Protein AF-Q1IHE1-F1 (afdb_monomer_lite)

Sequence (204 aa):
MNVLRILPLLLALPLAAQTQTVCGPDPSADKDPSLGDFARQHRAAASTKHATVTLNEEDLKPIGPFPDITLDEQANDISIAAAYRAYIEIHTRVEIDNAVHDWYDRQVAAYNARREEVARIQSAQQGSIPYYPQYYADDQYDPQKAREQNALAQAGMQADQRIIGRNQQEMSRITSALQRLRSTFDPKGGRYDWFNTSLYQQRY

pLDDT: mean 73.74, std 20.0, range [36.03, 96.62]

Foldseek 3Di:
DDDDDDDDDDDDDDDDDDDDDDDDDDDDPDPDDDPVVVVVVVVVVVVPDPPPPPCDVVVVPAPAQAHAQDLPDDGCLVVRLVSLVVDVVPDDPVVSLVRVVVRLVVLVVLLVVLVVLLVVLVVVVVVCPVCPPPPDDDDDDDVVVVVVVVVVVVVVVVVSVVSNVSSVVSNVSSLVSLVVCVCSSPVPPDPPPVSDSPSPPPDD

Organism: Koribacter versatilis (strain Ellin345) (NCBI:txid204669)

Radius of gyration: 28.49 Å; chains: 1; bounding box: 55×57×78 Å

Secondary structure (DSSP, 8-state):
-------------PPP---------------PPPHHHHHHHHHHHHTT--------TTTTS-SSSS----SSSS--HHHHHHHHHHHHHHS-HHHHHHHHHHHHHHHHHHHHHHHHHHHHHHHHHHH---------SSS---HHHHHHHHHHHHHHHHHHHHHHHHHHHHHHHHHHHHHHHHHHH-TTSSS-TT----TT----

Structure (mmCIF, N/CA/C/O backbone):
data_AF-Q1IHE1-F1
#
_entry.id   AF-Q1IHE1-F1
#
loop_
_atom_site.group_PDB
_atom_site.id
_atom_site.type_symbol
_atom_site.label_atom_id
_atom_site.label_alt_id
_atom_site.label_comp_id
_atom_site.label_asym_id
_atom_site.label_entity_id
_atom_site.label_seq_id
_atom_site.pdbx_PDB_ins_code
_atom_site.Cartn_x
_atom_site.Cartn_y
_atom_site.Cartn_z
_atom_site.occupancy
_atom_site.B_iso_or_equiv
_atom_site.auth_seq_id
_atom_site.auth_comp_id
_atom_site.auth_asym_id
_atom_site.auth_atom_id
_atom_site.pdbx_PDB_model_num
ATOM 1 N N . MET A 1 1 ? 20.414 -38.728 23.321 1.00 42.62 1 MET A N 1
ATOM 2 C CA . MET A 1 1 ? 20.737 -39.443 22.067 1.00 42.62 1 MET A CA 1
ATOM 3 C C . MET A 1 1 ? 19.544 -40.314 21.723 1.00 42.62 1 MET A C 1
ATOM 5 O O . MET A 1 1 ? 19.339 -41.293 22.416 1.00 42.62 1 MET A O 1
ATOM 9 N N . ASN A 1 2 ? 18.726 -39.917 20.747 1.00 40.75 2 ASN A N 1
ATOM 10 C CA . ASN A 1 2 ? 17.633 -40.736 20.218 1.00 40.75 2 ASN A CA 1
ATOM 11 C C . ASN A 1 2 ? 17.587 -40.566 18.699 1.00 40.75 2 ASN A C 1
ATOM 13 O O . ASN A 1 2 ? 17.809 -39.476 18.175 1.00 40.75 2 ASN A O 1
ATOM 17 N N . VAL A 1 3 ? 17.401 -41.698 18.031 1.00 48.91 3 VAL A N 1
ATOM 18 C CA . VAL A 1 3 ? 17.755 -41.978 16.641 1.00 48.91 3 VAL A CA 1
ATOM 19 C C . VAL A 1 3 ? 16.565 -41.731 15.708 1.00 48.91 3 VAL A C 1
ATOM 21 O O . VAL A 1 3 ? 15.473 -42.232 15.944 1.00 48.91 3 VAL A O 1
ATOM 24 N N . LEU A 1 4 ? 16.833 -40.956 14.653 1.00 50.38 4 LEU A N 1
ATOM 25 C CA . LEU A 1 4 ? 16.445 -41.135 13.245 1.00 50.38 4 LEU A CA 1
ATOM 26 C C . LEU A 1 4 ? 15.228 -42.036 12.920 1.00 50.38 4 LEU A C 1
ATOM 28 O O . LEU A 1 4 ? 15.303 -43.249 13.099 1.00 50.38 4 LEU A O 1
ATOM 32 N N . ARG A 1 5 ? 14.219 -41.486 12.222 1.00 56.66 5 ARG A N 1
ATOM 33 C CA . ARG A 1 5 ? 13.520 -42.186 11.122 1.00 56.66 5 ARG A CA 1
ATOM 34 C C . ARG A 1 5 ? 13.118 -41.206 10.017 1.00 56.66 5 ARG A C 1
ATOM 36 O O . ARG A 1 5 ? 12.275 -40.339 10.210 1.00 56.66 5 ARG A O 1
ATOM 43 N N . ILE A 1 6 ? 13.765 -41.381 8.868 1.00 54.44 6 ILE A N 1
ATOM 44 C CA . ILE A 1 6 ? 13.509 -40.733 7.579 1.00 54.44 6 ILE A CA 1
ATOM 45 C C . ILE A 1 6 ? 12.595 -41.670 6.782 1.00 54.44 6 ILE A C 1
ATOM 47 O O . ILE A 1 6 ? 12.850 -42.874 6.741 1.00 54.44 6 ILE A O 1
ATOM 51 N N . LEU A 1 7 ? 11.556 -41.134 6.146 1.00 58.38 7 LEU A N 1
ATOM 52 C CA . LEU A 1 7 ? 10.675 -41.875 5.240 1.00 58.38 7 LEU A CA 1
ATOM 53 C C . LEU A 1 7 ? 10.300 -40.945 4.073 1.00 58.38 7 LEU A C 1
ATOM 55 O O . LEU A 1 7 ? 9.513 -40.023 4.283 1.00 58.38 7 LEU A O 1
ATOM 59 N N . PRO A 1 8 ? 10.866 -41.120 2.864 1.00 62.34 8 PRO A N 1
ATOM 60 C CA . PRO A 1 8 ? 10.393 -40.427 1.677 1.00 62.34 8 PRO A CA 1
ATOM 61 C C . PRO A 1 8 ? 9.421 -41.337 0.916 1.00 62.34 8 PRO A C 1
ATOM 63 O O . PRO A 1 8 ? 9.805 -42.394 0.416 1.00 62.34 8 PRO A O 1
ATOM 66 N N . LEU A 1 9 ? 8.156 -40.926 0.824 1.00 60.88 9 LEU A N 1
ATOM 67 C CA . LEU A 1 9 ? 7.178 -41.556 -0.060 1.00 60.88 9 LEU A CA 1
ATOM 68 C C . LEU A 1 9 ? 7.203 -40.822 -1.409 1.00 60.88 9 LEU A C 1
ATOM 70 O O . LEU A 1 9 ? 6.645 -39.736 -1.551 1.00 60.88 9 LEU A O 1
ATOM 74 N N . LEU A 1 10 ? 7.898 -41.413 -2.382 1.00 54.00 10 LEU A N 1
ATOM 75 C CA . LEU A 1 10 ? 7.820 -41.051 -3.796 1.00 54.00 10 LEU A CA 1
ATOM 76 C C . LEU A 1 10 ? 6.456 -41.488 -4.351 1.00 54.00 10 LEU A C 1
ATOM 78 O O . LEU A 1 10 ? 6.124 -42.671 -4.292 1.00 54.00 10 LEU A O 1
ATOM 82 N N . LEU A 1 11 ? 5.710 -40.566 -4.956 1.00 58.84 11 LEU A N 1
ATOM 83 C CA . LEU A 1 11 ? 4.550 -40.880 -5.789 1.00 58.84 11 LEU A CA 1
ATOM 84 C C . LEU A 1 11 ? 4.713 -40.180 -7.139 1.00 58.84 11 LEU A C 1
ATOM 86 O O . LEU A 1 11 ? 4.618 -38.961 -7.252 1.00 58.84 11 LEU A O 1
ATOM 90 N N . ALA A 1 12 ? 5.023 -40.993 -8.146 1.00 53.66 12 ALA A N 1
ATOM 91 C CA . ALA A 1 12 ? 5.038 -40.633 -9.553 1.00 53.66 12 ALA A CA 1
ATOM 92 C C . ALA A 1 12 ? 3.600 -40.584 -10.092 1.00 53.66 12 ALA A C 1
ATOM 94 O O . ALA A 1 12 ? 2.798 -41.463 -9.774 1.00 53.66 12 ALA A O 1
ATOM 95 N N . LEU A 1 13 ? 3.294 -39.613 -10.956 1.00 49.66 13 LEU A N 1
ATOM 96 C CA . LEU A 1 13 ? 2.111 -39.649 -11.818 1.00 49.66 13 LEU A CA 1
ATOM 97 C C . LEU A 1 13 ? 2.497 -39.372 -13.283 1.00 49.66 13 LEU A C 1
ATOM 99 O O . LEU A 1 13 ? 3.385 -38.552 -13.529 1.00 49.66 13 LEU A O 1
ATOM 103 N N . PRO A 1 14 ? 1.882 -40.092 -14.242 1.00 60.19 14 PRO A N 1
ATOM 104 C CA . PRO A 1 14 ? 2.369 -40.213 -15.608 1.00 60.19 14 PRO A CA 1
ATOM 105 C C . PRO A 1 14 ? 1.887 -39.111 -16.558 1.00 60.19 14 PRO A C 1
ATOM 107 O O . PRO A 1 14 ? 0.814 -38.529 -16.421 1.00 60.19 14 PRO A O 1
ATOM 110 N N . LEU A 1 15 ? 2.721 -38.920 -17.576 1.00 51.78 15 LEU A N 1
ATOM 111 C CA . LEU A 1 15 ? 2.547 -38.115 -18.775 1.00 51.78 15 LEU A CA 1
ATOM 112 C C . LEU A 1 15 ? 1.439 -38.711 -19.666 1.00 51.78 15 LEU A C 1
ATOM 114 O O . LEU A 1 15 ? 1.561 -39.850 -20.116 1.00 51.78 15 LEU A O 1
ATOM 118 N N . ALA A 1 16 ? 0.387 -37.944 -19.954 1.00 51.06 16 ALA A N 1
ATOM 119 C CA . ALA A 1 16 ? -0.601 -38.287 -20.975 1.00 51.06 16 ALA A CA 1
ATOM 120 C C . ALA A 1 16 ? -0.320 -37.480 -22.250 1.00 51.06 16 ALA A C 1
ATOM 122 O O . ALA A 1 16 ? -0.357 -36.251 -22.246 1.00 51.06 16 ALA A O 1
ATOM 123 N N . ALA A 1 17 ? -0.024 -38.197 -23.330 1.00 45.84 17 ALA A N 1
ATOM 124 C CA . ALA A 1 17 ? 0.097 -37.692 -24.690 1.00 45.84 17 ALA A CA 1
ATOM 125 C C . ALA A 1 17 ? -1.013 -38.297 -25.567 1.00 45.84 17 ALA A C 1
ATOM 127 O O . ALA A 1 17 ? -1.548 -39.352 -25.227 1.00 45.84 17 ALA A O 1
ATOM 128 N N . GLN A 1 18 ? -1.201 -37.690 -26.749 1.00 44.22 18 GLN A N 1
ATOM 129 C CA . GLN A 1 18 ? -2.081 -38.065 -27.876 1.00 44.22 18 GLN A CA 1
ATOM 130 C C . GLN A 1 18 ? -3.483 -37.429 -27.778 1.00 44.22 18 GLN A C 1
ATOM 132 O O . GLN A 1 18 ? -4.091 -37.431 -26.720 1.00 44.22 18 GLN A O 1
ATOM 137 N N . THR A 1 19 ? -4.034 -36.792 -28.814 1.00 45.19 19 THR A N 1
ATOM 138 C CA . THR A 1 19 ? -4.077 -37.199 -30.230 1.00 45.19 19 THR A CA 1
ATOM 139 C C . THR A 1 19 ? -4.129 -36.010 -31.200 1.00 45.19 19 THR A C 1
ATOM 141 O O . THR A 1 19 ? -4.791 -35.007 -30.945 1.00 45.19 19 THR A O 1
ATOM 144 N N . GLN A 1 20 ? -3.468 -36.178 -32.349 1.00 43.88 20 GLN A N 1
ATOM 145 C CA . GLN A 1 20 ? -3.630 -35.375 -33.564 1.00 43.88 20 GLN A CA 1
ATOM 146 C C . GLN A 1 20 ? -4.895 -35.816 -34.317 1.00 43.88 20 GLN A C 1
ATOM 148 O O . GLN A 1 20 ? -5.158 -37.015 -34.408 1.00 43.88 20 GLN A O 1
ATOM 153 N N . THR A 1 21 ? -5.617 -34.867 -34.915 1.00 42.28 21 THR A N 1
ATOM 154 C CA . THR A 1 21 ? -6.793 -35.141 -35.752 1.00 42.28 21 THR A CA 1
ATOM 155 C C . THR A 1 21 ? -6.656 -34.437 -37.109 1.00 42.28 21 THR A C 1
ATOM 157 O O . THR A 1 21 ? -6.743 -33.220 -37.186 1.00 42.28 21 THR A O 1
ATOM 160 N N . VAL A 1 22 ? -6.458 -35.273 -38.138 1.00 44.50 22 VAL A N 1
ATOM 161 C CA . VAL A 1 22 ? -7.062 -35.270 -39.491 1.00 44.50 22 VAL A CA 1
ATOM 162 C C . VAL A 1 22 ? -6.686 -34.178 -40.515 1.00 44.50 22 VAL A C 1
ATOM 164 O O . VAL A 1 22 ? -7.033 -33.009 -40.397 1.00 44.50 22 VAL A O 1
ATOM 167 N N . CYS A 1 23 ? -6.078 -34.656 -41.612 1.00 37.03 23 CYS A N 1
ATOM 168 C CA . CYS A 1 23 ? -6.027 -34.047 -42.946 1.00 37.03 23 CYS A CA 1
ATOM 169 C C . CYS A 1 23 ? -7.378 -34.134 -43.677 1.00 37.03 23 CYS A C 1
ATOM 171 O O . CYS A 1 23 ? -8.033 -35.174 -43.631 1.00 37.03 23 CYS A O 1
ATOM 173 N N . GLY A 1 24 ? -7.693 -33.127 -44.496 1.00 36.03 24 GLY A N 1
ATOM 174 C CA . GLY A 1 24 ? -8.682 -33.238 -45.572 1.00 36.03 24 GLY A CA 1
ATOM 175 C C . GLY A 1 24 ? -8.971 -31.895 -46.261 1.00 36.03 24 GLY A C 1
ATOM 176 O O . GLY A 1 24 ? -9.499 -31.014 -45.590 1.00 36.03 24 GLY A O 1
ATOM 177 N N . PRO A 1 25 ? -8.626 -31.714 -47.551 1.00 54.38 25 PRO A N 1
ATOM 178 C CA . PRO A 1 25 ? -8.844 -30.481 -48.313 1.00 54.38 25 PRO A CA 1
ATOM 179 C C . PRO A 1 25 ? -10.172 -30.522 -49.090 1.00 54.38 25 PRO A C 1
ATOM 181 O O . PRO A 1 25 ? -10.544 -31.603 -49.532 1.00 54.38 25 PRO A O 1
ATOM 184 N N . ASP A 1 26 ? -10.845 -29.377 -49.287 1.00 41.38 26 ASP A N 1
ATOM 185 C CA . ASP A 1 26 ? -11.297 -28.875 -50.608 1.00 41.38 26 ASP A CA 1
ATOM 186 C C . ASP A 1 26 ? -11.988 -27.483 -50.501 1.00 41.38 26 ASP A C 1
ATOM 188 O O . ASP A 1 26 ? -12.094 -26.958 -49.390 1.00 41.38 26 ASP A O 1
ATOM 192 N N . PRO A 1 27 ? -12.353 -26.784 -51.601 1.00 50.28 27 PRO A N 1
ATOM 193 C CA . PRO A 1 27 ? -11.933 -25.414 -51.836 1.00 50.28 27 PRO A CA 1
ATOM 194 C C . PRO A 1 27 ? -13.103 -24.431 -51.730 1.00 50.28 27 PRO A C 1
ATOM 196 O O . PRO A 1 27 ? -14.172 -24.603 -52.313 1.00 50.28 27 PRO A O 1
ATOM 199 N N . SER A 1 28 ? -12.898 -23.321 -51.039 1.00 40.97 28 SER A N 1
ATOM 200 C CA . SER A 1 28 ? -13.772 -22.159 -51.172 1.00 40.97 28 SER A CA 1
ATOM 201 C C . SER A 1 28 ? -12.890 -20.933 -51.105 1.00 40.97 28 SER A C 1
ATOM 203 O O . SER A 1 28 ? -12.302 -20.613 -50.078 1.00 40.97 28 SER A O 1
ATOM 205 N N . ALA A 1 29 ? -12.721 -20.323 -52.272 1.00 50.41 29 ALA A N 1
ATOM 206 C CA . ALA A 1 29 ? -12.069 -19.045 -52.442 1.00 50.41 29 ALA A CA 1
ATOM 207 C C . ALA A 1 29 ? -12.943 -17.956 -51.811 1.00 50.41 29 ALA A C 1
ATOM 209 O O . ALA A 1 29 ? -13.643 -17.239 -52.520 1.00 50.41 29 ALA A O 1
ATOM 210 N N . ASP A 1 30 ? -12.879 -17.830 -50.491 1.00 45.00 30 ASP A N 1
ATOM 211 C CA . ASP A 1 30 ? -13.211 -16.590 -49.811 1.00 45.00 30 ASP A CA 1
ATOM 212 C C . ASP A 1 30 ? -11.899 -15.874 -49.513 1.00 45.00 30 ASP A C 1
ATOM 214 O O . ASP A 1 30 ? -10.964 -16.423 -48.934 1.00 45.00 30 ASP A O 1
ATOM 218 N N . LYS A 1 31 ? -11.788 -14.650 -50.028 1.00 50.50 31 LYS A N 1
ATOM 219 C CA . LYS A 1 31 ? -10.644 -13.779 -49.780 1.00 50.50 31 LYS A CA 1
ATOM 220 C C . LYS A 1 31 ? -10.605 -13.469 -48.289 1.00 50.50 31 LYS A C 1
ATOM 222 O O . LYS A 1 31 ? -11.311 -12.567 -47.839 1.00 50.50 31 LYS A O 1
ATOM 227 N N . ASP A 1 32 ? -9.760 -14.185 -47.558 1.00 48.53 32 ASP A N 1
ATOM 228 C CA . ASP A 1 32 ? -9.398 -13.802 -46.203 1.00 48.53 32 ASP A CA 1
ATOM 229 C C . ASP A 1 32 ? -8.866 -12.357 -46.227 1.00 48.53 32 ASP A C 1
ATOM 231 O O . ASP A 1 32 ? -7.975 -12.034 -47.027 1.00 48.53 32 ASP A O 1
ATOM 235 N N . PRO A 1 33 ? -9.423 -11.448 -45.409 1.00 53.19 33 PRO A N 1
ATOM 236 C CA . PRO A 1 33 ? -8.941 -10.078 -45.336 1.00 53.19 33 PRO A CA 1
ATOM 237 C C . PRO A 1 33 ? -7.481 -10.079 -44.878 1.00 53.19 33 PRO A C 1
ATOM 239 O O . PRO A 1 33 ? -7.094 -10.801 -43.956 1.00 53.19 33 PRO A O 1
ATOM 242 N N . SER A 1 34 ? -6.649 -9.267 -45.531 1.00 54.91 34 SER A N 1
ATOM 243 C CA . SER A 1 34 ? -5.226 -9.224 -45.209 1.00 54.91 34 SER A CA 1
ATOM 244 C C . SER A 1 34 ? -5.021 -8.720 -43.774 1.00 54.91 34 SER A C 1
ATOM 246 O O . SER A 1 34 ? -5.785 -7.893 -43.274 1.00 54.91 34 SER A O 1
ATOM 248 N N . LEU A 1 35 ? -3.939 -9.142 -43.112 1.00 51.81 35 LEU A N 1
ATOM 249 C CA . LEU A 1 35 ? -3.503 -8.579 -41.820 1.00 51.81 35 LEU A CA 1
ATOM 250 C C . LEU A 1 35 ? -3.422 -7.035 -41.841 1.00 51.81 35 LEU A C 1
ATOM 252 O O . LEU A 1 35 ? -3.615 -6.380 -40.815 1.00 51.81 35 LEU A O 1
ATOM 256 N N . GLY A 1 36 ? -3.186 -6.444 -43.020 1.00 52.78 36 GLY A N 1
ATOM 257 C CA . GLY A 1 36 ? -3.212 -4.998 -43.237 1.00 52.78 36 GLY A CA 1
ATOM 258 C C . GLY A 1 36 ? -4.601 -4.364 -43.096 1.00 52.78 36 GLY A C 1
ATOM 259 O O . GLY A 1 36 ? -4.699 -3.220 -42.646 1.00 52.78 36 GLY A O 1
ATOM 260 N N . ASP A 1 37 ? -5.669 -5.101 -43.404 1.00 52.72 37 ASP A N 1
ATOM 261 C CA . ASP A 1 37 ? -7.057 -4.649 -43.264 1.00 52.72 37 ASP A CA 1
ATOM 262 C C . ASP A 1 37 ? -7.529 -4.730 -41.804 1.00 52.72 37 ASP A C 1
ATOM 264 O O . ASP A 1 37 ? -8.166 -3.794 -41.313 1.00 52.72 37 ASP A O 1
ATOM 268 N N . PHE A 1 38 ? -7.093 -5.753 -41.057 1.00 52.38 38 PHE A N 1
ATOM 269 C CA . PHE A 1 38 ? -7.300 -5.837 -39.603 1.00 52.38 38 PHE A CA 1
ATOM 270 C C . PHE A 1 38 ? -6.616 -4.686 -38.847 1.00 52.38 38 PHE A C 1
ATOM 272 O O . PHE A 1 38 ? -7.211 -4.081 -37.950 1.00 52.38 38 PHE A O 1
ATOM 279 N N . ALA A 1 39 ? -5.393 -4.307 -39.238 1.00 53.84 39 ALA A N 1
ATOM 280 C CA . ALA A 1 39 ? -4.678 -3.191 -38.612 1.00 53.84 39 ALA A CA 1
ATOM 281 C C . ALA A 1 39 ? -5.360 -1.829 -38.863 1.00 53.84 39 ALA A C 1
ATOM 283 O O . ALA A 1 39 ? -5.354 -0.951 -37.992 1.00 53.84 39 ALA A O 1
ATOM 284 N N . ARG A 1 40 ? -5.984 -1.643 -40.036 1.00 55.16 40 ARG A N 1
ATOM 285 C CA . ARG A 1 40 ? -6.742 -0.423 -40.364 1.00 55.16 40 ARG A CA 1
ATOM 286 C C . ARG A 1 40 ? -8.086 -0.366 -39.641 1.00 55.16 40 ARG A C 1
ATOM 288 O O . ARG A 1 40 ? -8.437 0.704 -39.146 1.00 55.16 40 ARG A O 1
ATOM 295 N N . GLN A 1 41 ? -8.788 -1.492 -39.499 1.00 52.94 41 GLN A N 1
ATOM 296 C CA . GLN A 1 41 ? -10.027 -1.562 -38.714 1.00 52.94 41 GLN A CA 1
ATOM 297 C C . GLN A 1 41 ? -9.786 -1.283 -37.224 1.00 52.94 41 GLN A C 1
ATOM 299 O O . GLN A 1 41 ? -10.547 -0.527 -36.621 1.00 52.94 41 GLN A O 1
ATOM 304 N N . HIS A 1 42 ? -8.687 -1.783 -36.646 1.00 51.81 42 HIS A N 1
ATOM 305 C CA . HIS A 1 42 ? -8.333 -1.475 -35.256 1.00 51.81 42 HIS A CA 1
ATOM 306 C C . HIS A 1 42 ? -7.944 -0.007 -35.043 1.00 51.81 42 HIS A C 1
ATOM 308 O O . HIS A 1 42 ? -8.315 0.571 -34.024 1.00 51.81 42 HIS A O 1
ATOM 314 N N . ARG A 1 43 ? -7.264 0.639 -36.002 1.00 53.56 43 ARG A N 1
ATOM 315 C CA . ARG A 1 43 ? -6.995 2.089 -35.927 1.00 53.56 43 ARG A CA 1
ATOM 316 C C . ARG A 1 43 ? -8.258 2.935 -36.087 1.00 53.56 43 ARG A C 1
ATOM 318 O O . ARG A 1 43 ? -8.400 3.928 -35.380 1.00 53.56 43 ARG A O 1
ATOM 325 N N . ALA A 1 44 ? -9.177 2.538 -36.967 1.00 50.00 44 ALA A N 1
ATOM 326 C CA . ALA A 1 44 ? -10.453 3.229 -37.141 1.00 50.00 44 ALA A CA 1
ATOM 327 C C . ALA A 1 44 ? -11.361 3.082 -35.904 1.00 50.00 44 ALA A C 1
ATOM 329 O O . ALA A 1 44 ? -11.973 4.058 -35.480 1.00 50.00 44 ALA A O 1
ATOM 330 N N . ALA A 1 45 ? -11.383 1.905 -35.267 1.00 49.53 45 ALA A N 1
ATOM 331 C CA . ALA A 1 45 ? -12.130 1.665 -34.030 1.00 49.53 45 ALA A CA 1
ATOM 332 C C . ALA A 1 45 ? -11.489 2.324 -32.790 1.00 49.53 45 ALA A C 1
ATOM 334 O O . ALA A 1 45 ? -12.200 2.741 -31.874 1.00 49.53 45 ALA A O 1
ATOM 335 N N . ALA A 1 46 ? -10.158 2.470 -32.765 1.00 48.81 46 ALA A N 1
ATOM 336 C CA . ALA A 1 46 ? -9.437 3.154 -31.687 1.00 48.81 46 ALA A CA 1
ATOM 337 C C . ALA A 1 46 ? -9.609 4.686 -31.710 1.00 48.81 46 ALA A C 1
ATOM 339 O O . ALA A 1 46 ? -9.375 5.342 -30.699 1.00 48.81 46 ALA A O 1
ATOM 340 N N . SER A 1 47 ? -10.057 5.263 -32.832 1.00 48.22 47 SER A N 1
ATOM 341 C CA . SER A 1 47 ? -10.223 6.714 -32.998 1.00 48.22 47 SER A CA 1
ATOM 342 C C . SER A 1 47 ? -11.482 7.292 -32.331 1.00 48.22 47 SER A C 1
ATOM 344 O O . SER A 1 47 ? -11.623 8.513 -32.284 1.00 48.22 47 SER A O 1
ATOM 346 N N . THR A 1 48 ? -12.409 6.468 -31.830 1.00 47.81 48 THR A N 1
ATOM 347 C CA . THR A 1 48 ? -13.714 6.948 -31.319 1.00 47.81 48 THR A CA 1
ATOM 348 C C . THR A 1 48 ? -13.948 6.763 -29.825 1.00 47.81 48 THR A C 1
ATOM 350 O O . THR A 1 48 ? -15.028 7.095 -29.345 1.00 47.81 48 THR A O 1
ATOM 353 N N . LYS A 1 49 ? -12.968 6.290 -29.050 1.00 50.00 49 LYS A N 1
ATOM 354 C CA . LYS A 1 49 ? -13.084 6.255 -27.583 1.00 50.00 49 LYS A CA 1
ATOM 355 C C . LYS A 1 49 ? -11.758 6.584 -26.910 1.00 50.00 49 LYS A C 1
ATOM 357 O O . LYS A 1 49 ? -11.172 5.761 -26.215 1.00 50.00 49 LYS A O 1
ATOM 362 N N . HIS A 1 50 ? -11.337 7.839 -27.035 1.00 45.12 50 HIS A N 1
ATOM 363 C CA . HIS A 1 50 ? -10.661 8.479 -25.911 1.00 45.12 50 HIS A CA 1
ATOM 364 C C . HIS A 1 50 ? -11.714 8.654 -24.815 1.00 45.12 50 HIS A C 1
ATOM 366 O O . HIS A 1 50 ? -12.386 9.678 -24.738 1.00 45.12 50 HIS A O 1
ATOM 372 N N . ALA A 1 51 ? -11.939 7.601 -24.029 1.00 48.25 51 ALA A N 1
ATOM 373 C CA . ALA A 1 51 ? -12.685 7.724 -22.792 1.00 48.25 51 ALA A CA 1
ATOM 374 C C . ALA A 1 51 ? -11.813 8.549 -21.843 1.00 48.25 51 ALA A C 1
ATOM 376 O O . ALA A 1 51 ? -10.964 8.017 -21.131 1.00 48.25 51 ALA A O 1
ATOM 377 N N . THR A 1 52 ? -11.974 9.868 -21.899 1.00 47.31 52 THR A N 1
ATOM 378 C CA . THR A 1 52 ? -11.554 10.749 -20.819 1.00 47.31 52 THR A CA 1
ATOM 379 C C . THR A 1 52 ? -12.354 10.310 -19.603 1.00 47.31 52 THR A C 1
ATOM 381 O O . THR A 1 52 ? -13.549 10.581 -19.510 1.00 47.31 52 THR A O 1
ATOM 384 N N . VAL A 1 53 ? -11.722 9.545 -18.714 1.00 48.16 53 VAL A N 1
ATOM 385 C CA . VAL A 1 53 ? -12.265 9.285 -17.383 1.00 48.16 53 VAL A CA 1
ATOM 386 C C . VAL A 1 53 ? -12.152 10.607 -16.640 1.00 48.16 53 VAL A C 1
ATOM 388 O O . VAL A 1 53 ? -11.111 10.938 -16.077 1.00 48.16 53 VAL A O 1
ATOM 391 N N . THR A 1 54 ? -13.199 11.418 -16.734 1.00 43.59 54 THR A N 1
ATOM 392 C CA . THR A 1 54 ? -13.367 12.579 -15.872 1.00 43.59 54 THR A CA 1
ATOM 393 C C . THR A 1 54 ? -13.663 12.021 -14.486 1.00 43.59 54 THR A C 1
ATOM 395 O O . THR A 1 54 ? -14.782 11.591 -14.230 1.00 43.59 54 THR A O 1
ATOM 398 N N . LEU A 1 55 ? -12.635 11.937 -13.638 1.00 41.69 55 LEU A N 1
ATOM 399 C CA . LEU A 1 55 ? -12.798 11.695 -12.205 1.00 41.69 55 LEU A CA 1
ATOM 400 C C . LEU A 1 55 ? -13.664 12.835 -11.673 1.00 41.69 55 LEU A C 1
ATOM 402 O O . LEU A 1 55 ? -13.204 13.977 -11.600 1.00 41.69 55 LEU A O 1
ATOM 406 N N . ASN A 1 56 ? -14.929 12.549 -11.388 1.00 40.12 56 ASN A N 1
ATOM 407 C CA . ASN A 1 56 ? -15.795 13.539 -10.773 1.00 40.12 56 ASN A CA 1
ATOM 408 C C . ASN A 1 56 ? -15.431 13.617 -9.284 1.00 40.12 56 ASN A C 1
ATOM 410 O O . ASN A 1 56 ? -15.016 12.630 -8.682 1.00 40.12 56 ASN A O 1
ATOM 414 N N . GLU A 1 57 ? -15.625 14.777 -8.657 1.00 44.31 57 GLU A N 1
ATOM 415 C CA . GLU A 1 57 ? -15.440 14.986 -7.203 1.00 44.31 57 GLU A CA 1
ATOM 416 C C . GLU A 1 57 ? -16.254 13.997 -6.340 1.00 44.31 57 GLU A C 1
ATOM 418 O O . GLU A 1 57 ? -16.013 13.803 -5.152 1.00 44.31 57 GLU A O 1
ATOM 423 N N . GLU A 1 58 ? -17.216 13.325 -6.963 1.00 42.47 58 GLU A N 1
ATOM 424 C CA . GLU A 1 58 ? -18.084 12.310 -6.382 1.00 42.47 58 GLU A CA 1
ATOM 425 C C . GLU A 1 58 ? -17.410 10.932 -6.293 1.00 42.47 58 GLU A C 1
ATOM 427 O O . GLU A 1 58 ? -17.724 10.171 -5.378 1.00 42.47 58 GLU A O 1
ATOM 432 N N . ASP A 1 59 ? -16.440 10.653 -7.173 1.00 44.38 59 ASP A N 1
ATOM 433 C CA . ASP A 1 59 ? -15.559 9.475 -7.124 1.00 44.38 59 ASP A CA 1
ATOM 434 C C . ASP A 1 59 ? -14.472 9.619 -6.038 1.00 44.38 59 ASP A C 1
ATOM 436 O O . ASP A 1 59 ? -13.815 8.647 -5.672 1.00 44.38 59 ASP A O 1
ATOM 440 N N . LEU A 1 60 ? -14.299 10.833 -5.496 1.00 50.22 60 LEU A N 1
ATOM 441 C CA . LEU A 1 60 ? -13.437 11.147 -4.351 1.00 50.22 60 LEU A CA 1
ATOM 442 C C . LEU A 1 60 ? -14.160 11.000 -3.003 1.00 50.22 60 LEU A C 1
ATOM 444 O O . LEU A 1 60 ? -13.561 11.263 -1.955 1.00 50.22 60 LEU A O 1
ATOM 448 N N . LYS A 1 61 ? -15.438 10.586 -2.986 1.00 49.25 61 LYS A N 1
ATOM 449 C CA . LYS A 1 61 ? -16.125 10.310 -1.720 1.00 49.25 61 LYS A CA 1
ATOM 450 C C . LYS A 1 61 ? -15.400 9.172 -0.995 1.00 49.25 61 LYS A C 1
ATOM 452 O O . LYS A 1 61 ? -15.188 8.118 -1.595 1.00 49.25 61 LYS A O 1
ATOM 457 N N . PRO A 1 62 ? -15.038 9.350 0.290 1.00 57.72 62 PRO A N 1
ATOM 458 C CA . PRO A 1 62 ? -14.393 8.294 1.051 1.00 57.72 62 PRO A CA 1
ATOM 459 C C . PRO A 1 62 ? -15.299 7.062 1.052 1.00 57.72 62 PRO A C 1
ATOM 461 O O . PRO A 1 62 ? -16.473 7.130 1.425 1.00 57.72 62 PRO A O 1
ATOM 464 N N . ILE A 1 63 ? -14.759 5.939 0.579 1.00 69.62 63 ILE A N 1
ATOM 465 C CA . ILE A 1 63 ? -15.458 4.657 0.588 1.00 69.62 63 ILE A CA 1
ATOM 466 C C . ILE A 1 63 ? -15.529 4.217 2.053 1.00 69.62 63 ILE A C 1
ATOM 468 O O . ILE A 1 63 ? -14.589 3.649 2.592 1.00 69.62 63 ILE A O 1
ATOM 472 N N . GLY A 1 64 ? -16.631 4.523 2.729 1.00 80.69 64 GLY A N 1
ATOM 473 C CA . GLY A 1 64 ? -16.836 4.175 4.135 1.00 80.69 64 GLY A CA 1
ATOM 474 C C . GLY A 1 64 ? -16.404 5.258 5.138 1.00 80.69 64 GLY A C 1
ATOM 475 O O . GLY A 1 64 ? -16.004 6.358 4.757 1.00 80.69 64 GLY A O 1
ATOM 476 N N . PRO A 1 65 ? -16.526 4.970 6.446 1.00 88.00 65 PRO A N 1
ATOM 477 C CA . PRO A 1 65 ? -16.451 5.984 7.502 1.00 88.00 65 PRO A CA 1
ATOM 478 C C . PRO A 1 65 ? -15.029 6.435 7.849 1.00 88.00 65 PRO A C 1
ATOM 480 O O . PRO A 1 65 ? -14.850 7.441 8.534 1.00 88.00 65 PRO A O 1
ATOM 483 N N . PHE A 1 66 ? -14.017 5.689 7.406 1.00 90.69 66 PHE A N 1
ATOM 484 C CA . PHE A 1 66 ? -12.618 5.961 7.709 1.00 90.69 66 PHE A CA 1
ATOM 485 C C . PHE A 1 66 ? -11.877 6.347 6.429 1.00 90.69 66 PHE A C 1
ATOM 487 O O . PHE A 1 66 ? -12.002 5.638 5.424 1.00 90.69 66 PHE A O 1
ATOM 494 N N . PRO A 1 67 ? -11.099 7.444 6.452 1.00 90.38 67 PRO A N 1
ATOM 495 C CA . PRO A 1 67 ? -10.326 7.851 5.292 1.00 90.38 67 PRO A CA 1
ATOM 496 C C . PRO A 1 67 ? -9.241 6.816 4.976 1.00 90.38 67 PRO A C 1
ATOM 498 O O . PRO A 1 67 ? -8.714 6.144 5.870 1.00 90.38 67 PRO A O 1
ATOM 501 N N . ASP A 1 68 ? -8.897 6.699 3.697 1.00 90.50 68 ASP A N 1
ATOM 502 C CA . ASP A 1 68 ? -7.784 5.859 3.261 1.00 90.50 68 ASP A CA 1
ATOM 503 C C . ASP A 1 68 ? -6.450 6.439 3.730 1.00 90.50 68 ASP A C 1
ATOM 505 O O . ASP A 1 68 ? -6.314 7.648 3.943 1.00 90.50 68 ASP A O 1
ATOM 509 N N . ILE A 1 69 ? -5.449 5.578 3.908 1.00 90.12 69 ILE A N 1
ATOM 510 C CA . ILE A 1 69 ? -4.104 6.033 4.258 1.00 90.12 69 ILE A CA 1
ATOM 511 C C . ILE A 1 69 ? -3.544 6.780 3.041 1.00 90.12 69 ILE A C 1
ATOM 513 O O . ILE A 1 69 ? -3.368 6.200 1.969 1.00 90.12 69 ILE A O 1
ATOM 517 N N . THR A 1 70 ? -3.317 8.086 3.190 1.00 73.56 70 THR A N 1
ATOM 518 C CA . THR A 1 70 ? -3.061 8.986 2.057 1.00 73.56 70 THR A CA 1
ATOM 519 C C . THR A 1 70 ? -1.729 8.704 1.356 1.00 73.56 70 THR A C 1
ATOM 521 O O . THR A 1 70 ? -0.694 8.434 1.977 1.00 73.56 70 THR A O 1
ATOM 524 N N . LEU A 1 71 ? -1.757 8.817 0.024 1.00 61.41 71 LEU A N 1
ATOM 525 C CA . LEU A 1 71 ? -0.601 8.615 -0.857 1.00 61.41 71 LEU A CA 1
ATOM 526 C C . LEU A 1 71 ? 0.255 9.881 -1.021 1.00 61.41 71 LEU A C 1
ATOM 528 O O . LEU A 1 71 ? 1.469 9.773 -1.198 1.00 61.41 71 LEU A O 1
ATOM 532 N N . ASP A 1 72 ? -0.333 11.071 -0.867 1.00 56.41 72 ASP A N 1
ATOM 533 C CA . ASP A 1 72 ? 0.302 12.331 -1.287 1.00 56.41 72 ASP A CA 1
ATOM 534 C C . ASP A 1 72 ? 0.610 13.319 -0.146 1.00 56.41 72 ASP A C 1
ATOM 536 O O . ASP A 1 72 ? 1.401 14.241 -0.337 1.00 56.41 72 ASP A O 1
ATOM 540 N N . GLU A 1 73 ? 0.084 13.105 1.065 1.00 58.00 73 GLU A N 1
ATOM 541 C CA . GLU A 1 73 ? 0.210 14.058 2.179 1.00 58.00 73 GLU A CA 1
ATOM 542 C C . GLU A 1 73 ? 0.895 13.487 3.431 1.00 58.00 73 GLU A C 1
ATOM 544 O O . GLU A 1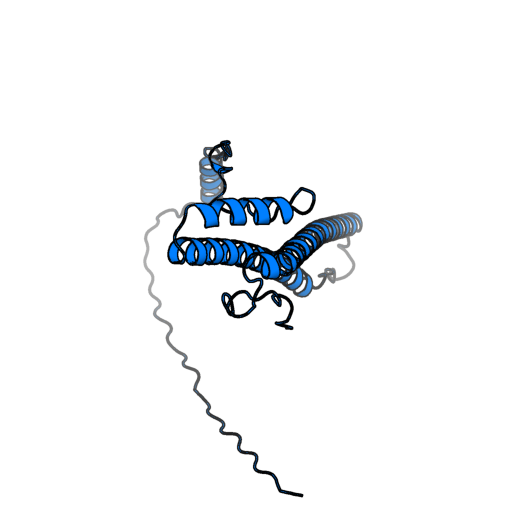 73 ? 1.226 12.301 3.531 1.00 58.00 73 GLU A O 1
ATOM 549 N N . GLN A 1 74 ? 1.134 14.385 4.393 1.00 72.75 74 GLN A N 1
ATOM 550 C CA . GLN A 1 74 ? 1.571 14.087 5.754 1.00 72.75 74 GLN A CA 1
ATOM 551 C C . GLN A 1 74 ? 0.699 12.973 6.357 1.00 72.75 74 GLN A C 1
ATOM 553 O O . GLN A 1 74 ? -0.485 12.863 6.046 1.00 72.75 74 GLN A O 1
ATOM 558 N N . ALA A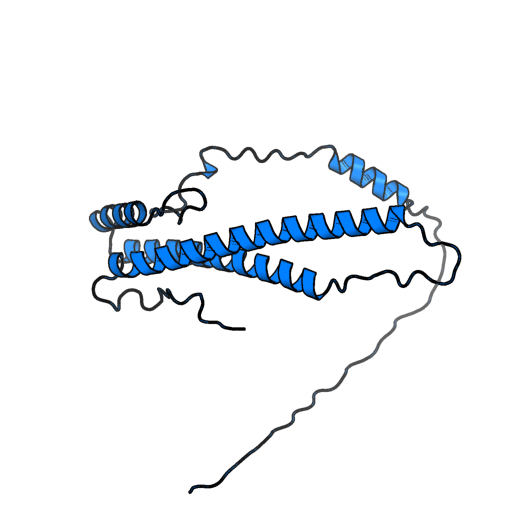 1 75 ? 1.293 12.125 7.201 1.00 77.62 75 ALA A N 1
ATOM 559 C CA . ALA A 1 75 ? 0.600 10.968 7.755 1.00 77.62 75 ALA A CA 1
ATOM 560 C C . ALA A 1 75 ? -0.758 11.363 8.375 1.00 77.62 75 ALA A C 1
ATOM 562 O O . ALA A 1 75 ? -0.822 12.240 9.236 1.00 77.62 75 ALA A O 1
ATOM 563 N N . ASN A 1 76 ? -1.839 10.725 7.917 1.00 89.50 76 ASN A N 1
ATOM 564 C CA . ASN A 1 76 ? -3.217 11.069 8.276 1.00 89.50 76 ASN A CA 1
ATOM 565 C C . ASN A 1 76 ? -3.792 10.201 9.410 1.00 89.50 76 ASN A C 1
ATOM 567 O O . ASN A 1 76 ? -5.009 10.139 9.595 1.00 89.50 76 ASN A O 1
ATOM 571 N N . ASP A 1 77 ? -2.938 9.543 10.198 1.00 90.75 77 ASP A N 1
ATOM 572 C CA . ASP A 1 77 ? -3.360 8.671 11.298 1.00 90.75 77 ASP A CA 1
ATOM 573 C C . ASP A 1 77 ? -4.166 9.409 12.374 1.00 90.75 77 ASP A C 1
ATOM 575 O O . ASP A 1 77 ? -5.098 8.835 12.934 1.00 90.75 77 ASP A O 1
ATOM 579 N N . ILE A 1 78 ? -3.892 10.698 12.604 1.00 90.75 78 ILE A N 1
ATOM 580 C CA . ILE A 1 78 ? -4.689 11.536 13.515 1.00 90.75 78 ILE A CA 1
ATOM 581 C C . ILE A 1 78 ? -6.127 11.683 12.999 1.00 90.75 78 ILE A C 1
ATOM 583 O O . ILE A 1 78 ? -7.075 11.526 13.768 1.00 90.75 78 ILE A O 1
ATOM 587 N N . SER A 1 79 ? -6.300 11.943 11.701 1.00 91.25 79 SER A N 1
ATOM 588 C CA . SER A 1 79 ? -7.617 12.093 11.073 1.00 91.25 79 SER A CA 1
ATOM 589 C C . SER A 1 79 ? -8.397 10.779 11.078 1.00 91.25 79 SER A C 1
ATOM 591 O O . SER A 1 79 ? -9.587 10.779 11.384 1.00 91.25 79 SER A O 1
ATOM 593 N N . ILE A 1 80 ? -7.727 9.650 10.819 1.00 93.38 80 ILE A N 1
ATOM 594 C CA . ILE A 1 80 ? -8.341 8.315 10.899 1.00 93.38 80 ILE A CA 1
ATOM 595 C C . ILE A 1 80 ? -8.775 8.009 12.341 1.00 93.38 80 ILE A C 1
ATOM 597 O O . ILE A 1 80 ? -9.899 7.565 12.574 1.00 93.38 80 ILE A O 1
ATOM 601 N N . ALA A 1 81 ? -7.923 8.302 13.328 1.00 93.62 81 ALA A N 1
ATOM 602 C CA . ALA A 1 81 ? -8.251 8.129 14.740 1.00 93.62 81 ALA A CA 1
ATOM 603 C C . ALA A 1 81 ? -9.435 9.008 15.178 1.00 93.62 81 ALA A C 1
ATOM 605 O O . ALA A 1 81 ? -10.280 8.563 15.957 1.00 93.62 81 ALA A O 1
ATOM 606 N N . ALA A 1 82 ? -9.514 10.246 14.680 1.00 93.44 82 ALA A N 1
ATOM 607 C CA . ALA A 1 82 ? -10.633 11.146 14.943 1.00 93.44 82 ALA A CA 1
ATOM 608 C C . ALA A 1 82 ? -11.939 10.623 14.322 1.00 93.44 82 ALA A C 1
ATOM 610 O O . ALA A 1 82 ? -12.956 10.574 15.012 1.00 93.44 82 ALA A O 1
ATOM 611 N N . ALA A 1 83 ? -11.894 10.162 13.067 1.00 94.06 83 ALA A N 1
ATOM 612 C CA . ALA A 1 83 ? -13.036 9.543 12.395 1.00 94.06 83 ALA A CA 1
ATOM 613 C C . ALA A 1 83 ? -13.531 8.298 13.148 1.00 94.06 83 ALA A C 1
ATOM 615 O O . ALA A 1 83 ? -14.730 8.142 13.361 1.00 94.06 83 ALA A O 1
ATOM 616 N N . TYR A 1 84 ? -12.614 7.458 13.640 1.00 94.69 84 TYR A N 1
ATOM 617 C CA . TYR A 1 84 ? -12.956 6.317 14.489 1.00 94.69 84 TYR A CA 1
ATOM 618 C C . TYR A 1 84 ? -13.666 6.729 15.777 1.00 94.69 84 TYR A C 1
ATOM 620 O O . TYR A 1 84 ? -14.721 6.182 16.085 1.00 94.69 84 TYR A O 1
ATOM 628 N N . ARG A 1 85 ? -13.141 7.723 16.505 1.00 94.81 85 ARG A N 1
ATOM 629 C CA . ARG A 1 85 ? -13.780 8.224 17.735 1.00 94.81 85 ARG A CA 1
ATOM 630 C C . ARG A 1 85 ? -15.188 8.757 17.476 1.00 94.81 85 ARG A C 1
ATOM 632 O O . ARG A 1 85 ? -16.098 8.407 18.213 1.00 94.81 85 ARG A O 1
ATOM 639 N N . ALA A 1 86 ? -15.376 9.528 16.407 1.00 95.00 86 ALA A N 1
ATOM 640 C CA . ALA A 1 86 ? -16.698 10.016 16.023 1.00 95.00 86 ALA A CA 1
ATOM 641 C C . ALA A 1 86 ? -17.651 8.867 15.644 1.00 95.00 86 ALA A C 1
ATOM 643 O O . ALA A 1 86 ? -18.828 8.886 15.992 1.00 95.00 86 ALA A O 1
ATOM 644 N N . TYR A 1 87 ? -17.144 7.835 14.962 1.00 95.06 87 TYR A N 1
ATOM 645 C CA . TYR A 1 87 ? -17.952 6.692 14.546 1.00 95.06 87 TYR A CA 1
ATOM 646 C C . TYR A 1 87 ? -18.433 5.859 15.741 1.00 95.06 87 TYR A C 1
ATOM 648 O O . TYR A 1 87 ? -19.606 5.487 15.786 1.00 95.06 87 TYR A O 1
ATOM 656 N N . ILE A 1 88 ? -17.575 5.606 16.739 1.00 94.69 88 ILE A N 1
ATOM 657 C CA . ILE A 1 88 ? -17.950 4.780 17.899 1.00 94.69 88 ILE A CA 1
ATOM 658 C C . ILE A 1 88 ? -18.969 5.441 18.840 1.00 94.69 88 ILE A C 1
ATOM 660 O O . ILE A 1 88 ? -19.573 4.742 19.649 1.00 94.69 88 ILE A O 1
ATOM 664 N N . GLU A 1 89 ? -19.154 6.762 18.765 1.00 95.56 89 GLU A N 1
ATOM 665 C CA . GLU A 1 89 ? -20.103 7.493 19.617 1.00 95.56 89 GLU A CA 1
ATOM 666 C C . GLU A 1 89 ? -21.566 7.228 19.244 1.00 95.56 89 GLU A C 1
ATOM 668 O O . GLU A 1 89 ? -22.440 7.302 20.107 1.00 95.56 89 GLU A O 1
ATOM 673 N N . ILE A 1 90 ? -21.835 6.912 17.974 1.00 96.62 90 ILE A N 1
ATOM 674 C CA . ILE A 1 90 ? -23.203 6.820 17.442 1.00 96.62 90 ILE A CA 1
ATOM 675 C C . ILE A 1 90 ? -23.544 5.455 16.832 1.00 96.62 90 ILE A C 1
ATOM 677 O O . ILE A 1 90 ? -24.700 5.231 16.483 1.00 96.62 90 ILE A O 1
ATOM 681 N N . HIS A 1 91 ? -22.574 4.542 16.720 1.00 95.75 91 HIS A N 1
ATOM 682 C CA . HIS A 1 91 ? -22.772 3.218 16.127 1.00 95.75 91 HIS A CA 1
ATOM 683 C C . HIS A 1 91 ? -22.684 2.097 17.158 1.00 95.75 91 HIS A C 1
ATOM 685 O O . HIS A 1 91 ? -22.010 2.184 18.189 1.00 95.75 91 HIS A O 1
ATOM 691 N N . THR A 1 92 ? -23.366 0.998 16.858 1.00 94.69 92 THR A N 1
ATOM 692 C CA . THR A 1 92 ? -23.286 -0.227 17.645 1.00 94.69 92 THR A CA 1
ATOM 693 C C . THR A 1 92 ? -21.922 -0.889 17.485 1.00 94.69 92 THR A C 1
ATOM 695 O O . THR A 1 92 ? -21.188 -0.682 16.520 1.00 94.69 92 THR A O 1
ATOM 698 N N . ARG A 1 93 ? -21.595 -1.780 18.422 1.00 91.44 93 ARG A N 1
ATOM 699 C CA . ARG A 1 93 ? -20.336 -2.525 18.377 1.00 91.44 93 ARG A CA 1
ATOM 700 C C . ARG A 1 93 ? -20.149 -3.325 17.084 1.00 91.44 93 ARG A C 1
ATOM 702 O O . ARG A 1 93 ? -19.049 -3.343 16.553 1.00 91.44 93 ARG A O 1
ATOM 709 N N . VAL A 1 94 ? -21.206 -3.967 16.591 1.00 92.94 94 VAL A N 1
ATOM 710 C CA . VAL A 1 94 ? -21.139 -4.785 15.370 1.00 92.94 94 VAL A CA 1
ATOM 711 C C . VAL A 1 94 ? -20.835 -3.911 14.153 1.00 92.94 94 VAL A C 1
ATOM 713 O O . VAL A 1 94 ? -20.009 -4.275 13.325 1.00 92.94 94 VAL A O 1
ATOM 716 N N . GLU A 1 95 ? -21.448 -2.730 14.069 1.00 93.25 95 GLU A N 1
ATOM 717 C CA . GLU A 1 95 ? -21.197 -1.777 12.983 1.00 93.25 95 GLU A CA 1
ATOM 718 C C . GLU A 1 95 ? -19.776 -1.212 13.026 1.00 93.25 95 GLU A C 1
ATOM 720 O O . GLU A 1 95 ? -19.165 -1.022 11.977 1.00 93.25 95 GLU A O 1
ATOM 725 N N . ILE A 1 96 ? -19.237 -0.965 14.225 1.00 93.12 96 ILE A N 1
ATOM 726 C CA . ILE A 1 96 ? -17.845 -0.535 14.417 1.00 93.12 96 ILE A CA 1
ATOM 727 C C . ILE A 1 96 ? -16.885 -1.627 13.950 1.00 93.12 96 ILE A C 1
ATOM 729 O O . ILE A 1 96 ? -15.989 -1.345 13.156 1.00 93.12 96 ILE A O 1
ATOM 733 N N . ASP A 1 97 ? -17.079 -2.861 14.420 1.00 91.50 97 ASP A N 1
ATOM 734 C CA . ASP A 1 97 ? -16.186 -3.975 14.102 1.00 91.50 97 ASP A CA 1
ATOM 735 C C . ASP A 1 97 ? -16.182 -4.245 12.580 1.00 91.50 97 ASP A C 1
ATOM 737 O O . ASP A 1 97 ? -15.109 -4.362 11.987 1.00 91.50 97 ASP A O 1
ATOM 741 N N . ASN A 1 98 ? -17.354 -4.227 11.929 1.00 91.69 98 ASN A N 1
ATOM 742 C CA . ASN A 1 98 ? -17.470 -4.365 10.472 1.00 91.69 98 ASN A CA 1
ATOM 743 C C . ASN A 1 98 ? -16.788 -3.210 9.724 1.00 91.69 98 ASN A C 1
ATOM 745 O O . ASN A 1 98 ? -16.017 -3.446 8.799 1.00 91.69 98 ASN A O 1
ATOM 749 N N . ALA A 1 99 ? -17.008 -1.963 10.150 1.00 93.31 99 ALA A N 1
ATOM 750 C CA . ALA A 1 99 ? -16.400 -0.804 9.502 1.00 93.31 99 ALA A CA 1
ATOM 751 C C . ALA A 1 99 ? -14.865 -0.823 9.577 1.00 93.31 99 ALA A C 1
ATOM 753 O O . ALA A 1 99 ? -14.190 -0.458 8.612 1.00 93.31 99 ALA A O 1
ATOM 754 N N . VAL A 1 100 ? -14.299 -1.232 10.721 1.00 93.50 100 VAL A N 1
ATOM 755 C CA . VAL A 1 100 ? -12.838 -1.320 10.895 1.00 93.50 100 VAL A CA 1
ATOM 756 C C . VAL A 1 100 ? -12.277 -2.461 10.051 1.00 93.50 100 VAL A C 1
ATOM 758 O O . VAL A 1 100 ? -11.211 -2.296 9.458 1.00 93.50 100 VAL A O 1
ATOM 761 N N . HIS A 1 101 ? -12.994 -3.583 9.964 1.00 92.81 101 HIS A N 1
ATOM 762 C CA . HIS A 1 101 ? -12.616 -4.727 9.136 1.00 92.81 101 HIS A CA 1
ATOM 763 C C . HIS A 1 101 ? -12.600 -4.371 7.645 1.00 92.81 101 HIS A C 1
ATOM 765 O O . HIS A 1 101 ? -11.557 -4.484 7.007 1.00 92.81 101 HIS A O 1
ATOM 771 N N . ASP A 1 102 ? -13.692 -3.810 7.123 1.00 93.31 102 ASP A N 1
ATOM 772 C CA . ASP A 1 102 ? -13.795 -3.405 5.717 1.00 93.31 102 ASP A CA 1
ATOM 773 C C . ASP A 1 102 ? -12.739 -2.355 5.344 1.00 93.31 102 ASP A C 1
ATOM 775 O O . ASP A 1 102 ? -12.138 -2.394 4.268 1.00 93.31 102 ASP A O 1
ATOM 779 N N . TRP A 1 103 ? -12.480 -1.392 6.234 1.00 94.06 103 TRP A N 1
ATOM 780 C CA . TRP A 1 103 ? -11.415 -0.414 6.020 1.00 94.06 103 TRP A CA 1
ATOM 781 C C . TRP A 1 103 ? -10.032 -1.067 5.998 1.00 94.06 103 TRP A C 1
ATOM 783 O O . TRP A 1 103 ? -9.239 -0.761 5.104 1.00 94.06 103 TRP A O 1
ATOM 793 N N . TYR A 1 104 ? -9.743 -1.966 6.942 1.00 93.62 104 TYR A N 1
ATOM 794 C CA . TYR A 1 104 ? -8.464 -2.670 7.009 1.00 93.62 104 TYR A CA 1
ATOM 795 C C . TYR A 1 104 ? -8.225 -3.511 5.753 1.00 93.62 104 TYR A C 1
ATOM 797 O O . TYR A 1 104 ? -7.151 -3.410 5.156 1.00 93.62 104 TYR A O 1
ATOM 805 N N . ASP A 1 105 ? -9.235 -4.253 5.301 1.00 92.81 105 ASP A N 1
ATOM 806 C CA . ASP A 1 105 ? -9.167 -5.077 4.094 1.00 92.81 105 ASP A CA 1
ATOM 807 C C . ASP A 1 105 ? -8.845 -4.237 2.855 1.00 92.81 105 ASP A C 1
ATOM 809 O O . ASP A 1 105 ? -8.001 -4.627 2.043 1.00 92.81 105 ASP A O 1
ATOM 813 N N . ARG A 1 106 ? -9.421 -3.032 2.739 1.00 92.88 106 ARG A N 1
ATOM 814 C CA . ARG A 1 106 ? -9.068 -2.090 1.663 1.00 92.88 106 ARG A CA 1
ATOM 815 C C . ARG A 1 106 ? -7.608 -1.640 1.740 1.00 92.88 106 ARG A C 1
ATOM 817 O O . ARG A 1 106 ? -6.932 -1.620 0.709 1.00 92.88 106 ARG A O 1
ATOM 824 N N . GLN A 1 107 ? -7.088 -1.336 2.933 1.00 93.25 107 GLN A N 1
ATOM 825 C CA . GLN A 1 107 ? -5.676 -0.951 3.081 1.00 93.25 107 GLN A CA 1
ATOM 826 C C . GLN A 1 107 ? -4.729 -2.120 2.759 1.00 93.25 107 GLN A C 1
ATOM 828 O O . GLN A 1 107 ? -3.691 -1.926 2.120 1.00 93.25 107 GLN A O 1
ATOM 833 N N . VAL A 1 108 ? -5.088 -3.345 3.157 1.00 92.44 108 VAL A N 1
ATOM 834 C CA . VAL A 1 108 ? -4.324 -4.562 2.840 1.00 92.44 108 VAL A CA 1
ATOM 835 C C . VAL A 1 108 ? -4.362 -4.865 1.342 1.00 92.44 108 VAL A C 1
ATOM 837 O O . VAL A 1 108 ? -3.324 -5.190 0.762 1.00 92.44 108 VAL A O 1
ATOM 840 N N . ALA A 1 109 ? -5.514 -4.710 0.688 1.00 92.31 109 ALA A N 1
ATOM 841 C CA . ALA A 1 109 ? -5.639 -4.862 -0.758 1.00 92.31 109 ALA A CA 1
ATOM 842 C C . ALA A 1 109 ? -4.748 -3.857 -1.507 1.00 92.31 109 ALA A C 1
ATOM 844 O O . ALA A 1 109 ? -4.010 -4.248 -2.413 1.00 92.31 109 ALA A O 1
ATOM 845 N N . ALA A 1 110 ? -4.736 -2.590 -1.078 1.00 91.69 110 ALA A N 1
ATOM 846 C CA . ALA A 1 110 ? -3.853 -1.569 -1.641 1.00 91.69 110 ALA A CA 1
ATOM 847 C C . ALA A 1 110 ? -2.366 -1.926 -1.458 1.00 91.69 110 ALA A C 1
ATOM 849 O O . ALA A 1 110 ? -1.592 -1.856 -2.415 1.00 91.69 110 ALA A O 1
ATOM 850 N N . TYR A 1 111 ? -1.969 -2.373 -0.261 1.00 93.12 111 TYR A N 1
ATOM 851 C CA . TYR A 1 111 ? -0.607 -2.850 0.005 1.00 93.12 111 TYR A CA 1
ATOM 852 C C . TYR A 1 111 ? -0.215 -4.003 -0.931 1.00 93.12 111 TYR A C 1
ATOM 854 O O . TYR A 1 111 ? 0.846 -3.961 -1.560 1.00 93.12 111 TYR A O 1
ATOM 862 N N . ASN A 1 112 ? -1.078 -5.014 -1.060 1.00 92.69 112 ASN A N 1
ATOM 863 C CA . ASN A 1 112 ? -0.816 -6.190 -1.889 1.00 92.69 112 ASN A CA 1
ATOM 864 C C . ASN A 1 112 ? -0.702 -5.832 -3.372 1.00 92.69 112 ASN A C 1
ATOM 866 O O . ASN A 1 112 ? 0.244 -6.282 -4.014 1.00 92.69 112 ASN A O 1
ATOM 870 N N . ALA A 1 113 ? -1.564 -4.951 -3.887 1.00 93.75 113 ALA A N 1
ATOM 871 C CA . ALA A 1 113 ? -1.479 -4.476 -5.267 1.00 93.75 113 ALA A CA 1
ATOM 872 C C . ALA A 1 113 ? -0.128 -3.794 -5.562 1.00 93.75 113 ALA A C 1
ATOM 874 O O . ALA A 1 113 ? 0.487 -4.027 -6.603 1.00 93.75 113 ALA A O 1
ATOM 875 N N . ARG A 1 114 ? 0.394 -2.985 -4.625 1.00 93.62 114 ARG A N 1
ATOM 876 C CA . ARG A 1 114 ? 1.719 -2.355 -4.780 1.00 93.62 114 ARG A CA 1
ATOM 877 C C . ARG A 1 114 ? 2.860 -3.361 -4.687 1.00 93.62 114 ARG A C 1
ATOM 879 O O . ARG A 1 114 ? 3.827 -3.247 -5.443 1.00 93.62 114 ARG A O 1
ATOM 886 N N . ARG A 1 115 ? 2.743 -4.354 -3.804 1.00 93.81 115 ARG A N 1
ATOM 887 C CA . ARG A 1 115 ? 3.706 -5.456 -3.687 1.00 93.81 115 ARG A CA 1
ATOM 888 C C . ARG A 1 115 ? 3.771 -6.285 -4.972 1.00 93.81 115 ARG A C 1
ATOM 890 O O . ARG A 1 115 ? 4.866 -6.571 -5.449 1.00 93.81 115 ARG A O 1
ATOM 897 N N . GLU A 1 116 ? 2.619 -6.641 -5.530 1.00 94.94 116 GLU A N 1
ATOM 898 C CA . GLU A 1 116 ? 2.502 -7.388 -6.787 1.00 94.94 116 GLU A CA 1
ATOM 899 C C . GLU A 1 116 ? 3.107 -6.613 -7.955 1.00 94.94 116 GLU A C 1
ATOM 901 O O . GLU A 1 116 ? 3.876 -7.181 -8.726 1.00 94.94 116 GLU A O 1
ATOM 906 N N . GLU A 1 117 ? 2.860 -5.305 -8.039 1.00 95.44 117 GLU A N 1
ATOM 907 C CA . GLU A 1 117 ? 3.445 -4.470 -9.090 1.00 95.44 117 GLU A CA 1
ATOM 908 C C . GLU A 1 117 ? 4.976 -4.389 -8.986 1.00 95.44 117 GLU A C 1
ATOM 910 O O . GLU A 1 117 ? 5.676 -4.502 -9.993 1.00 95.44 117 GLU A O 1
ATOM 915 N N . VAL A 1 118 ? 5.526 -4.261 -7.772 1.00 95.12 118 VAL A N 1
ATOM 916 C CA . VAL A 1 118 ? 6.985 -4.317 -7.562 1.00 95.12 118 VAL A CA 1
ATOM 917 C C . VAL A 1 118 ? 7.546 -5.671 -8.000 1.00 95.12 118 VAL A C 1
ATOM 919 O O . VAL A 1 118 ? 8.540 -5.708 -8.725 1.00 95.12 118 VAL A O 1
ATOM 922 N N . ALA A 1 119 ? 6.902 -6.775 -7.614 1.00 95.06 119 ALA A N 1
ATOM 923 C CA . ALA A 1 119 ? 7.326 -8.119 -8.007 1.00 95.06 119 ALA A CA 1
ATOM 924 C C . ALA A 1 119 ? 7.241 -8.331 -9.530 1.00 95.06 119 ALA A C 1
ATOM 926 O O . ALA A 1 119 ? 8.136 -8.933 -10.130 1.00 95.06 119 ALA A O 1
ATOM 927 N N . ARG A 1 120 ? 6.208 -7.789 -10.183 1.00 95.50 120 ARG A N 1
ATOM 928 C CA . ARG A 1 120 ? 6.044 -7.821 -11.643 1.00 95.50 120 ARG A CA 1
ATOM 929 C C . ARG A 1 120 ? 7.179 -7.081 -12.352 1.00 95.50 120 ARG A C 1
ATOM 931 O O . ARG A 1 120 ? 7.752 -7.614 -13.296 1.00 95.50 120 ARG A O 1
ATOM 938 N N . ILE A 1 121 ? 7.543 -5.887 -11.885 1.00 94.06 121 ILE A N 1
ATOM 939 C CA . ILE A 1 121 ? 8.658 -5.117 -12.459 1.00 94.06 121 ILE A CA 1
ATOM 940 C C . ILE A 1 121 ? 9.989 -5.847 -12.236 1.00 94.06 121 ILE A C 1
ATOM 942 O O . ILE A 1 121 ? 10.779 -6.001 -13.164 1.00 94.06 121 ILE A O 1
ATOM 946 N N . GLN A 1 122 ? 10.234 -6.353 -11.026 1.00 93.56 122 GLN A N 1
ATOM 947 C CA . GLN A 1 122 ? 11.477 -7.060 -10.707 1.00 93.56 122 GLN A CA 1
ATOM 948 C C . GLN A 1 122 ? 11.629 -8.371 -11.489 1.00 93.56 122 GLN A C 1
ATOM 950 O O . GLN A 1 122 ? 12.718 -8.670 -11.973 1.00 93.56 122 GLN A O 1
ATOM 955 N N . SER A 1 123 ? 10.549 -9.137 -11.658 1.00 92.12 123 SER A N 1
ATOM 956 C CA . SER A 1 123 ? 10.565 -10.353 -12.482 1.00 92.12 123 SER A CA 1
ATOM 957 C C . SER A 1 123 ? 10.793 -10.039 -13.963 1.00 92.12 123 SER A C 1
ATOM 959 O O . SER A 1 123 ? 11.585 -10.727 -14.608 1.00 92.12 123 SER A O 1
ATOM 961 N N . ALA A 1 124 ? 10.197 -8.961 -14.486 1.00 89.62 124 ALA A N 1
ATOM 962 C CA . ALA A 1 124 ? 10.480 -8.483 -15.838 1.00 89.62 124 ALA A CA 1
ATOM 963 C C . ALA A 1 124 ? 11.964 -8.107 -16.015 1.00 89.62 124 ALA A C 1
ATOM 965 O O . ALA A 1 124 ? 12.562 -8.476 -17.023 1.00 89.62 124 ALA A O 1
ATOM 966 N N . GLN A 1 125 ? 12.576 -7.466 -15.012 1.00 88.31 125 GLN A N 1
ATOM 967 C CA . GLN A 1 125 ? 14.000 -7.103 -15.019 1.00 88.31 125 GLN A CA 1
ATOM 968 C C . GLN A 1 125 ? 14.942 -8.315 -14.952 1.00 88.31 125 GLN A C 1
ATOM 970 O O . GLN A 1 125 ? 16.004 -8.309 -15.571 1.00 88.31 125 GLN A O 1
ATOM 975 N N . GLN A 1 126 ? 14.568 -9.366 -14.217 1.00 83.81 126 GLN A N 1
ATOM 976 C CA . GLN A 1 126 ? 15.345 -10.610 -14.147 1.00 83.81 126 GLN A CA 1
ATOM 977 C C . GLN A 1 126 ? 15.247 -11.427 -15.442 1.00 83.81 126 GLN A C 1
ATOM 979 O O . GLN A 1 126 ? 16.232 -12.029 -15.865 1.00 83.81 126 GLN A O 1
ATOM 984 N N . GLY A 1 127 ? 14.069 -11.441 -16.074 1.00 75.31 127 GLY A N 1
ATOM 985 C CA . GLY A 1 127 ? 13.852 -12.086 -17.371 1.00 75.31 127 GLY A CA 1
ATOM 986 C C . GLY A 1 127 ? 14.498 -11.327 -18.531 1.00 75.31 127 GLY A C 1
ATOM 987 O O . GLY A 1 127 ? 14.904 -11.939 -19.520 1.00 75.31 127 GLY A O 1
ATOM 988 N N . SER A 1 128 ? 14.661 -10.008 -18.400 1.00 67.81 128 SER A N 1
ATOM 989 C CA . SER A 1 128 ? 15.489 -9.213 -19.299 1.00 67.81 128 SER A CA 1
ATOM 990 C C . SER A 1 128 ? 16.965 -9.412 -18.959 1.00 67.81 128 SER A C 1
ATOM 992 O O . SER A 1 128 ? 17.622 -8.541 -18.390 1.00 67.81 128 SER A O 1
ATOM 994 N N . ILE A 1 129 ? 17.524 -10.556 -19.357 1.00 58.59 129 ILE A N 1
ATOM 995 C CA . ILE A 1 129 ? 18.954 -10.591 -19.669 1.00 58.59 129 ILE A CA 1
ATOM 996 C C . ILE A 1 129 ? 19.144 -9.461 -20.685 1.00 58.59 129 ILE A C 1
ATOM 998 O O . ILE A 1 129 ? 18.407 -9.460 -21.677 1.00 58.59 129 ILE A O 1
ATOM 1002 N N . PRO A 1 130 ? 20.040 -8.478 -20.465 1.00 56.47 130 PRO A N 1
ATOM 1003 C CA . PRO A 1 130 ? 20.375 -7.531 -21.509 1.00 56.47 130 PRO A CA 1
ATOM 1004 C C . PRO A 1 130 ? 20.891 -8.375 -22.663 1.00 56.47 130 PRO A C 1
ATOM 1006 O O . PRO A 1 130 ? 22.020 -8.867 -22.643 1.00 56.47 130 PRO A O 1
ATOM 1009 N N . TYR A 1 131 ? 20.009 -8.620 -23.629 1.00 50.62 131 TYR A N 1
ATOM 1010 C CA . TYR A 1 131 ? 20.350 -9.206 -24.899 1.00 50.62 131 TYR A CA 1
ATOM 1011 C C . TYR A 1 131 ? 21.184 -8.127 -25.565 1.00 50.62 131 TYR A C 1
ATOM 1013 O O . TYR A 1 131 ? 20.676 -7.305 -26.319 1.00 50.62 131 TYR A O 1
ATOM 1021 N N . TYR A 1 132 ? 22.466 -8.077 -25.201 1.00 55.00 132 TYR A N 1
ATOM 1022 C CA . TYR A 1 132 ? 23.485 -7.625 -26.115 1.00 55.00 132 TYR A CA 1
ATOM 1023 C C . TYR A 1 132 ? 23.263 -8.514 -27.317 1.00 55.00 132 TYR A C 1
ATOM 1025 O O . TYR A 1 132 ? 23.473 -9.727 -27.198 1.00 55.00 132 TYR A O 1
ATOM 1033 N N . PRO A 1 133 ? 22.757 -7.976 -28.436 1.00 52.09 133 PRO A N 1
ATOM 1034 C CA . PRO A 1 133 ? 22.737 -8.767 -29.631 1.00 52.09 133 PRO A CA 1
ATOM 1035 C C . PRO A 1 133 ? 24.209 -9.074 -29.834 1.00 52.09 133 PRO A C 1
ATOM 1037 O O . PRO A 1 133 ? 25.041 -8.173 -29.975 1.00 52.09 133 PRO A O 1
ATOM 1040 N N . GLN A 1 134 ? 24.537 -10.353 -29.717 1.00 50.03 134 GLN A N 1
ATOM 1041 C CA . GLN A 1 134 ? 25.771 -10.908 -30.214 1.00 50.03 134 GLN A CA 1
ATOM 1042 C C . GLN A 1 134 ? 25.643 -10.702 -31.722 1.00 50.03 134 GLN A C 1
ATOM 1044 O O . GLN A 1 134 ? 25.159 -11.575 -32.435 1.00 50.03 134 GLN A O 1
ATOM 1049 N N . TYR A 1 135 ? 25.859 -9.455 -32.161 1.00 52.16 135 TYR A N 1
ATOM 1050 C CA . TYR A 1 135 ? 25.662 -9.040 -33.532 1.00 52.16 135 TYR A CA 1
ATOM 1051 C C . TYR A 1 135 ? 26.654 -9.877 -34.312 1.00 52.16 135 TYR A C 1
ATOM 1053 O O . TYR A 1 135 ? 27.868 -9.776 -34.147 1.00 52.16 135 TYR A O 1
ATOM 1061 N N . TYR A 1 136 ? 26.059 -10.804 -35.045 1.00 47.56 136 TYR A N 1
ATOM 1062 C CA . TYR A 1 136 ? 26.681 -11.732 -35.948 1.00 47.56 136 TYR A CA 1
ATOM 1063 C C . TYR A 1 136 ? 27.750 -11.022 -36.786 1.00 47.56 136 TYR A C 1
ATOM 1065 O O . TYR A 1 136 ? 27.489 -9.962 -37.345 1.00 47.56 136 TYR A O 1
ATOM 1073 N N . ALA A 1 137 ? 28.928 -11.643 -36.835 1.00 54.53 137 ALA A N 1
ATOM 1074 C CA . ALA A 1 137 ? 29.914 -11.598 -37.912 1.00 54.53 137 ALA A CA 1
ATOM 1075 C C . ALA A 1 137 ? 30.064 -10.265 -38.690 1.00 54.53 137 ALA A C 1
ATOM 1077 O O . ALA A 1 137 ? 29.324 -9.973 -39.626 1.00 54.53 137 ALA A O 1
ATOM 1078 N N . ASP A 1 138 ? 31.103 -9.525 -38.307 1.00 57.81 138 ASP A N 1
ATOM 1079 C CA . ASP A 1 138 ? 31.972 -8.630 -39.090 1.00 57.81 138 ASP A CA 1
ATOM 1080 C C . ASP A 1 138 ? 31.427 -7.446 -39.929 1.00 57.81 138 ASP A C 1
ATOM 1082 O O . ASP A 1 138 ? 32.170 -6.475 -40.020 1.00 57.81 138 ASP A O 1
ATOM 1086 N N . ASP A 1 139 ? 30.183 -7.382 -40.435 1.00 60.88 139 ASP A N 1
ATOM 1087 C CA . ASP A 1 139 ? 29.836 -6.339 -41.444 1.00 60.88 139 ASP A CA 1
ATOM 1088 C C . ASP A 1 139 ? 28.574 -5.471 -41.201 1.00 60.88 139 ASP A C 1
ATOM 1090 O O . ASP A 1 139 ? 28.319 -4.540 -41.967 1.00 60.88 139 ASP A O 1
ATOM 1094 N N . GLN A 1 140 ? 27.768 -5.698 -40.152 1.00 67.38 140 GLN A N 1
ATOM 1095 C CA . GLN A 1 140 ? 26.508 -4.939 -39.931 1.00 67.38 140 GLN A CA 1
ATOM 1096 C C . GLN A 1 140 ? 26.398 -4.203 -38.586 1.00 67.38 140 GLN A C 1
ATOM 1098 O O . GLN A 1 140 ? 25.305 -3.813 -38.167 1.00 67.38 140 GLN A O 1
ATOM 1103 N N . TYR A 1 141 ? 27.516 -3.982 -37.896 1.00 78.50 141 TYR A N 1
ATOM 1104 C CA . TYR A 1 141 ? 27.500 -3.240 -36.638 1.00 78.50 141 TYR A CA 1
ATOM 1105 C C . TYR A 1 141 ? 27.252 -1.739 -36.866 1.00 78.50 141 TYR A C 1
ATOM 1107 O O . TYR A 1 141 ? 28.114 -1.020 -37.369 1.00 78.50 141 TYR A O 1
ATOM 1115 N N . ASP A 1 142 ? 26.081 -1.257 -36.443 1.00 84.19 142 ASP A N 1
ATOM 1116 C CA . ASP A 1 142 ? 25.748 0.169 -36.400 1.00 84.19 142 ASP A CA 1
ATOM 1117 C C . ASP A 1 142 ? 25.887 0.706 -34.958 1.00 84.19 142 ASP A C 1
ATOM 1119 O O . ASP A 1 142 ? 25.010 0.474 -34.111 1.00 84.19 142 ASP A O 1
ATOM 1123 N N . PRO A 1 143 ? 26.968 1.448 -34.644 1.00 82.56 143 PRO A N 1
ATOM 1124 C CA . PRO A 1 143 ? 27.199 1.969 -33.301 1.00 82.56 143 PRO A CA 1
ATOM 1125 C C . PRO A 1 143 ? 26.148 2.992 -32.859 1.00 82.56 143 PRO A C 1
ATOM 1127 O O . PRO A 1 143 ? 25.971 3.183 -31.654 1.00 82.56 143 PRO A O 1
ATOM 1130 N N . GLN A 1 144 ? 25.459 3.673 -33.782 1.00 87.06 144 GLN A N 1
ATOM 1131 C CA . GLN A 1 144 ? 24.420 4.638 -33.415 1.00 87.06 144 GLN A CA 1
ATOM 1132 C C . GLN A 1 144 ? 23.177 3.918 -32.900 1.00 87.06 144 GLN A C 1
ATOM 1134 O O . GLN A 1 144 ? 22.694 4.250 -31.816 1.00 87.06 144 GLN A O 1
ATOM 1139 N N . LYS A 1 145 ? 22.730 2.869 -33.600 1.00 84.31 145 LYS A N 1
ATOM 1140 C CA . LYS A 1 145 ? 21.603 2.039 -33.146 1.00 84.31 145 LYS A CA 1
ATOM 1141 C C . LYS A 1 145 ? 21.887 1.365 -31.810 1.00 84.31 145 LYS A C 1
ATOM 1143 O O . LYS A 1 145 ? 21.018 1.338 -30.943 1.00 84.31 145 LYS A O 1
ATOM 1148 N N . ALA A 1 146 ? 23.111 0.876 -31.604 1.00 83.12 146 ALA A N 1
ATOM 1149 C CA . ALA A 1 146 ? 23.504 0.302 -30.319 1.00 83.12 146 ALA A CA 1
ATOM 1150 C C . ALA A 1 146 ? 23.429 1.337 -29.177 1.00 83.12 146 ALA A C 1
ATOM 1152 O O . ALA A 1 146 ? 22.957 1.026 -28.083 1.00 83.12 146 ALA A O 1
ATOM 1153 N N . ARG A 1 147 ? 23.857 2.586 -29.412 1.00 86.81 147 ARG A N 1
ATOM 1154 C CA . ARG A 1 147 ? 23.740 3.672 -28.418 1.00 86.81 147 ARG A CA 1
ATOM 1155 C C . ARG A 1 147 ? 22.287 4.027 -28.123 1.00 86.81 147 ARG A C 1
ATOM 1157 O O . ARG A 1 147 ? 21.945 4.202 -26.957 1.00 86.81 147 ARG A O 1
ATOM 1164 N N . GLU A 1 148 ? 21.447 4.104 -29.149 1.00 87.69 148 GLU A N 1
ATOM 1165 C CA . GLU A 1 148 ? 20.020 4.400 -29.002 1.00 87.69 148 GLU A CA 1
ATOM 1166 C C . GLU A 1 148 ? 19.297 3.317 -28.190 1.00 87.69 148 GLU A C 1
ATOM 1168 O O . GLU A 1 148 ? 18.602 3.630 -27.224 1.00 87.69 148 GLU A O 1
ATOM 1173 N N . GLN A 1 149 ? 19.534 2.039 -28.502 1.00 84.06 149 GLN A N 1
ATOM 1174 C CA . GLN A 1 149 ? 18.959 0.914 -27.756 1.00 84.06 149 GLN A CA 1
ATOM 1175 C C . GLN A 1 149 ? 19.391 0.920 -26.285 1.00 84.06 149 GLN A C 1
ATOM 1177 O O . GLN A 1 149 ? 18.556 0.753 -25.395 1.00 84.06 149 GLN A O 1
ATOM 1182 N N . ASN A 1 150 ? 20.673 1.182 -26.016 1.00 85.25 150 ASN A N 1
ATOM 1183 C CA . ASN A 1 150 ? 21.176 1.311 -24.649 1.00 85.25 150 ASN A CA 1
ATOM 1184 C C . ASN A 1 150 ? 20.546 2.500 -23.906 1.00 85.25 150 ASN A C 1
ATOM 1186 O O . ASN A 1 150 ? 20.198 2.372 -22.733 1.00 85.25 150 ASN A O 1
ATOM 1190 N N . ALA A 1 151 ? 20.367 3.644 -24.573 1.00 87.62 151 ALA A N 1
ATOM 1191 C CA . ALA A 1 151 ? 19.732 4.818 -23.977 1.00 87.62 151 ALA A CA 1
ATOM 1192 C C . ALA A 1 151 ? 18.258 4.556 -23.627 1.00 87.62 151 ALA A C 1
ATOM 1194 O O . ALA A 1 151 ? 17.816 4.905 -22.531 1.00 87.62 151 ALA A O 1
ATOM 1195 N N . LEU A 1 152 ? 17.513 3.890 -24.515 1.00 87.31 152 LEU A N 1
ATOM 1196 C CA . LEU A 1 152 ? 16.123 3.496 -24.271 1.00 87.31 152 LEU A CA 1
ATOM 1197 C C . LEU A 1 152 ? 16.007 2.490 -23.120 1.00 87.31 152 LEU A C 1
ATOM 1199 O O . LEU A 1 152 ? 15.153 2.658 -22.250 1.00 87.31 152 LEU A O 1
ATOM 1203 N N . ALA A 1 153 ? 16.891 1.489 -23.070 1.00 86.88 153 ALA A N 1
ATOM 1204 C CA . ALA A 1 153 ? 16.931 0.525 -21.974 1.00 86.88 153 ALA A CA 1
ATOM 1205 C C . ALA A 1 153 ? 17.190 1.216 -20.623 1.00 86.88 153 ALA A C 1
ATOM 1207 O O . ALA A 1 153 ? 16.470 0.976 -19.654 1.00 86.88 153 ALA A O 1
ATOM 1208 N N . GLN A 1 154 ? 18.158 2.138 -20.565 1.00 89.81 154 GLN A N 1
ATOM 1209 C CA . GLN A 1 154 ? 18.441 2.912 -19.352 1.00 89.81 154 GLN A CA 1
ATOM 1210 C C . GLN A 1 154 ? 17.265 3.806 -18.941 1.00 89.81 154 GLN A C 1
ATOM 1212 O O . GLN A 1 154 ? 16.943 3.881 -17.755 1.00 89.81 154 GLN A O 1
ATOM 1217 N N . ALA A 1 155 ? 16.602 4.461 -19.898 1.00 90.81 155 ALA A N 1
ATOM 1218 C CA . ALA A 1 155 ? 15.420 5.275 -19.622 1.00 90.81 155 ALA A CA 1
ATOM 1219 C C . ALA A 1 155 ? 14.270 4.429 -19.044 1.00 90.81 155 ALA A C 1
ATOM 1221 O O . ALA A 1 155 ? 13.643 4.839 -18.065 1.00 90.81 155 ALA A O 1
ATOM 1222 N N . GLY A 1 156 ? 14.045 3.229 -19.593 1.00 90.94 156 GLY A N 1
ATOM 1223 C CA . GLY A 1 156 ? 13.078 2.261 -19.068 1.00 90.94 156 GLY A CA 1
ATOM 1224 C C . GLY A 1 156 ? 13.399 1.840 -17.634 1.00 90.94 156 GLY A C 1
ATOM 1225 O O . GLY A 1 156 ? 12.553 1.965 -16.752 1.00 90.94 156 GLY A O 1
ATOM 1226 N N . MET A 1 157 ? 14.655 1.466 -17.363 1.00 91.06 157 MET A N 1
ATOM 1227 C CA . MET A 1 157 ? 15.098 1.117 -16.007 1.00 91.06 157 MET A CA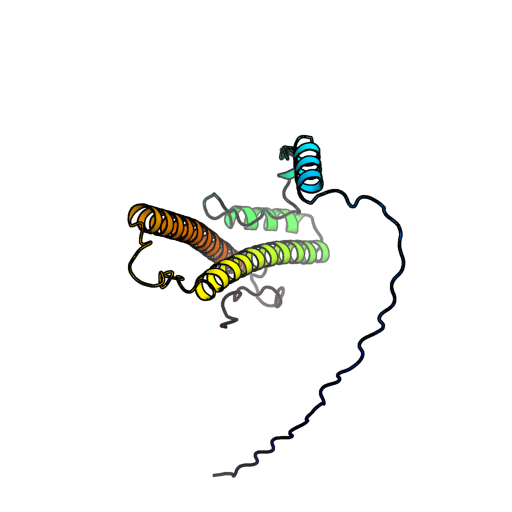 1
ATOM 1228 C C . MET A 1 157 ? 14.892 2.266 -15.014 1.00 91.06 157 MET A C 1
ATOM 1230 O O . MET A 1 157 ? 14.456 2.039 -13.889 1.00 91.06 157 MET A O 1
ATOM 1234 N N . GLN A 1 158 ? 15.177 3.512 -15.402 1.00 93.69 158 GLN A N 1
A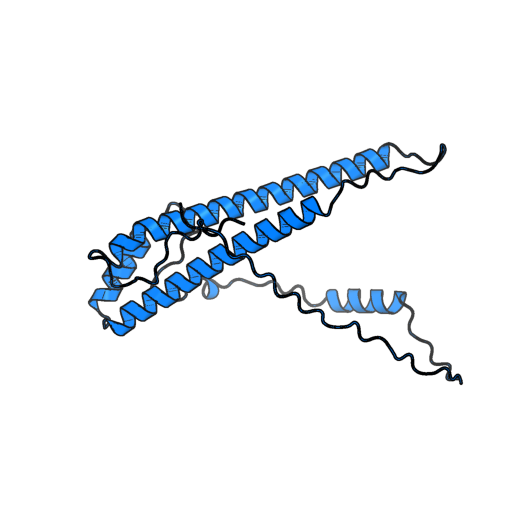TOM 1235 C CA . GLN A 1 158 ? 14.946 4.665 -14.528 1.00 93.69 158 GLN A CA 1
ATOM 1236 C C . GLN A 1 158 ? 13.459 4.884 -14.232 1.00 93.69 158 GLN A C 1
ATOM 1238 O O . GLN A 1 158 ? 13.114 5.237 -13.103 1.00 93.69 158 GLN A O 1
ATOM 1243 N N . ALA A 1 159 ? 12.579 4.687 -15.218 1.00 94.75 159 ALA A N 1
ATOM 1244 C CA . ALA A 1 159 ? 11.136 4.777 -15.019 1.00 94.75 159 ALA A CA 1
ATOM 1245 C C . ALA A 1 159 ? 10.639 3.693 -14.048 1.00 94.75 159 ALA A C 1
ATOM 1247 O O . ALA A 1 159 ? 9.934 4.013 -13.087 1.00 94.75 159 ALA A O 1
ATOM 1248 N N . ASP A 1 160 ? 11.090 2.451 -14.226 1.00 95.31 160 ASP A N 1
ATOM 1249 C CA . ASP A 1 160 ? 10.781 1.335 -13.329 1.00 95.31 160 ASP A CA 1
ATOM 1250 C C . ASP A 1 160 ? 11.227 1.616 -11.893 1.00 95.31 160 ASP A C 1
ATOM 1252 O O . ASP A 1 160 ? 10.451 1.442 -10.953 1.00 95.31 160 ASP A O 1
ATOM 1256 N N . GLN A 1 161 ? 12.454 2.113 -11.703 1.00 95.25 161 GLN A N 1
ATOM 1257 C CA . GLN A 1 161 ? 12.975 2.436 -10.370 1.00 95.25 161 GLN A CA 1
ATOM 1258 C C . GLN A 1 161 ? 12.129 3.499 -9.658 1.00 95.25 161 GLN A C 1
ATOM 1260 O O . GLN A 1 161 ? 11.924 3.415 -8.446 1.00 95.25 161 GLN A O 1
ATOM 1265 N N . ARG A 1 162 ? 11.575 4.473 -10.393 1.00 95.88 162 ARG A N 1
ATOM 1266 C CA . ARG A 1 162 ? 10.645 5.458 -9.813 1.00 95.88 162 ARG A CA 1
ATOM 1267 C C . ARG A 1 162 ? 9.349 4.800 -9.348 1.00 95.88 162 ARG A C 1
ATOM 1269 O O . ARG A 1 162 ? 8.860 5.137 -8.271 1.00 95.88 162 ARG A O 1
ATOM 1276 N N . ILE A 1 163 ? 8.805 3.865 -10.128 1.00 94.69 163 ILE A N 1
ATOM 1277 C CA . ILE A 1 163 ? 7.585 3.131 -9.762 1.00 94.69 163 ILE A CA 1
ATOM 1278 C C . ILE A 1 163 ? 7.842 2.256 -8.531 1.00 94.69 163 ILE A C 1
ATOM 1280 O O . ILE A 1 163 ? 7.061 2.308 -7.581 1.00 94.69 163 ILE A O 1
ATOM 1284 N N . ILE A 1 164 ? 8.957 1.517 -8.510 1.00 95.19 164 ILE A N 1
ATOM 1285 C CA . ILE A 1 164 ? 9.361 0.696 -7.362 1.00 95.19 164 ILE A CA 1
ATOM 1286 C C . ILE A 1 164 ? 9.508 1.566 -6.112 1.00 95.19 164 ILE A C 1
ATOM 1288 O O . ILE A 1 164 ? 8.916 1.250 -5.082 1.00 95.19 164 ILE A O 1
ATOM 1292 N N . GLY A 1 165 ? 10.248 2.674 -6.204 1.00 94.12 165 GLY A N 1
ATOM 1293 C CA . GLY A 1 165 ? 10.473 3.580 -5.078 1.00 94.12 165 GLY A CA 1
ATOM 1294 C C . GLY A 1 165 ? 9.172 4.161 -4.521 1.00 94.12 165 GLY A C 1
ATOM 1295 O O . GLY A 1 165 ? 8.951 4.118 -3.310 1.00 94.12 165 GLY A O 1
ATOM 1296 N N . ARG A 1 166 ? 8.271 4.625 -5.400 1.00 93.69 166 ARG A N 1
ATOM 1297 C CA . ARG A 1 166 ? 6.943 5.116 -5.001 1.00 93.69 166 ARG A CA 1
ATOM 1298 C C . ARG A 1 166 ? 6.138 4.024 -4.292 1.00 93.69 166 ARG A C 1
ATOM 1300 O O . ARG A 1 166 ? 5.680 4.235 -3.175 1.00 93.69 166 ARG A O 1
ATOM 1307 N N . ASN A 1 167 ? 6.029 2.837 -4.887 1.00 93.50 167 ASN A N 1
ATOM 1308 C CA . ASN A 1 167 ? 5.273 1.723 -4.307 1.00 93.50 167 ASN A CA 1
ATOM 1309 C C . ASN A 1 167 ? 5.843 1.277 -2.949 1.00 93.50 167 ASN A C 1
ATOM 1311 O O . ASN A 1 167 ? 5.087 1.006 -2.019 1.00 93.50 167 ASN A O 1
ATOM 1315 N N . GLN A 1 168 ? 7.170 1.231 -2.802 1.00 93.19 168 GLN A N 1
ATOM 1316 C CA . GLN A 1 168 ? 7.820 0.913 -1.527 1.00 93.19 168 GLN A CA 1
ATOM 1317 C C . GLN A 1 168 ? 7.531 1.956 -0.446 1.00 93.19 168 GLN A C 1
ATOM 1319 O O . GLN A 1 168 ? 7.264 1.594 0.703 1.00 93.19 168 GLN A O 1
ATOM 1324 N N . GLN A 1 169 ? 7.558 3.240 -0.807 1.00 92.19 169 GLN A N 1
ATOM 1325 C CA . GLN A 1 169 ? 7.218 4.319 0.113 1.00 92.19 169 GLN A CA 1
ATOM 1326 C C . GLN A 1 169 ? 5.771 4.193 0.599 1.00 92.19 169 GLN A C 1
ATOM 1328 O O . GLN A 1 169 ? 5.520 4.286 1.800 1.00 92.19 169 GLN A O 1
ATOM 1333 N N . GLU A 1 170 ? 4.832 3.937 -0.307 1.00 90.75 170 GLU A N 1
ATOM 1334 C CA . GLU A 1 170 ? 3.421 3.755 0.037 1.00 90.75 170 GLU A CA 1
ATOM 1335 C C . GLU A 1 170 ? 3.194 2.536 0.940 1.00 90.75 170 GLU A C 1
ATOM 1337 O O . GLU A 1 170 ? 2.548 2.655 1.981 1.00 90.75 170 GLU A O 1
ATOM 1342 N N . MET A 1 171 ? 3.798 1.386 0.619 1.00 92.06 171 MET A N 1
ATOM 1343 C CA . MET A 1 171 ? 3.749 0.190 1.472 1.00 92.06 171 MET A CA 1
ATOM 1344 C C . MET A 1 171 ? 4.249 0.476 2.898 1.00 92.06 171 MET A C 1
ATOM 1346 O O . MET A 1 171 ? 3.648 0.025 3.880 1.00 92.06 171 MET A O 1
ATOM 1350 N N . SER A 1 172 ? 5.326 1.259 3.022 1.00 91.69 172 SER A N 1
ATOM 1351 C CA . SER A 1 172 ? 5.882 1.670 4.316 1.00 91.69 172 SER A CA 1
ATOM 1352 C C . SER A 1 172 ? 4.923 2.575 5.093 1.00 91.69 172 SER A C 1
ATOM 1354 O O . SER A 1 172 ? 4.727 2.386 6.300 1.00 91.69 172 SER A O 1
ATOM 1356 N N . ARG A 1 173 ? 4.264 3.516 4.403 1.00 90.62 173 ARG A N 1
ATOM 1357 C CA . ARG A 1 173 ? 3.252 4.397 5.005 1.00 90.62 173 ARG A CA 1
ATOM 1358 C C . ARG A 1 173 ? 2.051 3.611 5.510 1.00 90.62 173 ARG A C 1
ATOM 1360 O O . ARG A 1 173 ? 1.697 3.785 6.674 1.00 90.62 173 ARG A O 1
ATOM 1367 N N . ILE A 1 174 ? 1.494 2.716 4.689 1.00 91.69 174 ILE A N 1
ATOM 1368 C CA . ILE A 1 174 ? 0.370 1.850 5.073 1.00 91.69 174 ILE A CA 1
ATOM 1369 C C . ILE A 1 174 ? 0.733 1.060 6.328 1.00 91.69 174 ILE A C 1
ATOM 1371 O O . ILE A 1 174 ? 0.033 1.128 7.334 1.00 91.69 174 ILE A O 1
ATOM 1375 N N . THR A 1 175 ? 1.881 0.383 6.317 1.00 91.81 175 THR A N 1
ATOM 1376 C CA . THR A 1 175 ? 2.308 -0.435 7.459 1.00 91.81 175 THR A CA 1
ATOM 1377 C C . THR A 1 175 ? 2.490 0.406 8.722 1.00 91.81 175 THR A C 1
ATOM 1379 O O . THR A 1 175 ? 2.006 0.034 9.791 1.00 91.81 175 THR A O 1
ATOM 1382 N N . SER A 1 176 ? 3.155 1.557 8.613 1.00 91.38 176 SER A N 1
ATOM 1383 C CA . SER A 1 176 ? 3.408 2.434 9.760 1.00 91.38 176 SER A CA 1
ATOM 1384 C C . SER A 1 176 ? 2.114 3.022 10.330 1.00 91.38 176 SER A C 1
ATOM 1386 O O . SER A 1 176 ? 1.959 3.101 11.548 1.00 91.38 176 SER A O 1
ATOM 1388 N N . ALA A 1 177 ? 1.173 3.413 9.468 1.00 91.88 177 ALA A N 1
ATOM 1389 C CA . ALA A 1 177 ? -0.134 3.904 9.888 1.00 91.88 177 ALA A CA 1
ATOM 1390 C C . ALA A 1 177 ? -0.955 2.796 10.564 1.00 91.88 177 ALA A C 1
ATOM 1392 O O . ALA A 1 177 ? -1.462 3.017 11.661 1.00 91.88 177 ALA A O 1
ATOM 1393 N N . LEU A 1 178 ? -1.002 1.585 9.995 1.00 92.31 178 LEU A N 1
ATOM 1394 C CA . LEU A 1 178 ? -1.661 0.429 10.618 1.00 92.31 178 LEU A CA 1
ATOM 1395 C C . LEU A 1 178 ? -1.075 0.117 12.004 1.00 92.31 178 LEU A C 1
ATOM 1397 O O . LEU A 1 178 ? -1.820 -0.117 12.953 1.00 92.31 178 LEU A O 1
ATOM 1401 N N . GLN A 1 179 ? 0.252 0.168 12.158 1.00 90.81 179 GLN A N 1
ATOM 1402 C CA . GLN A 1 179 ? 0.910 -0.034 13.455 1.00 90.81 179 GLN A CA 1
ATOM 1403 C C . GLN A 1 179 ? 0.483 1.000 14.503 1.00 90.81 179 GLN A C 1
ATOM 1405 O O . GLN A 1 179 ? 0.206 0.622 15.641 1.00 90.81 179 GLN A O 1
ATOM 1410 N N . ARG A 1 180 ? 0.401 2.284 14.130 1.00 91.50 180 ARG A N 1
ATOM 1411 C CA . ARG A 1 180 ? -0.040 3.355 15.040 1.00 91.50 180 ARG A CA 1
ATOM 1412 C C . ARG A 1 180 ? -1.531 3.266 15.362 1.00 91.50 180 ARG A C 1
ATOM 1414 O O . ARG A 1 180 ? -1.922 3.454 16.510 1.00 91.50 180 ARG A O 1
ATOM 1421 N N . LEU A 1 181 ? -2.356 2.942 14.371 1.00 92.38 181 LEU A N 1
ATOM 1422 C CA . LEU A 1 181 ? -3.808 2.858 14.526 1.00 92.38 181 LEU A CA 1
ATOM 1423 C C . LEU A 1 181 ? -4.257 1.624 15.308 1.00 92.38 181 LEU A C 1
ATOM 1425 O O . LEU A 1 181 ? -5.301 1.672 15.956 1.00 92.38 181 LEU A O 1
ATOM 1429 N N . ARG A 1 182 ? -3.455 0.5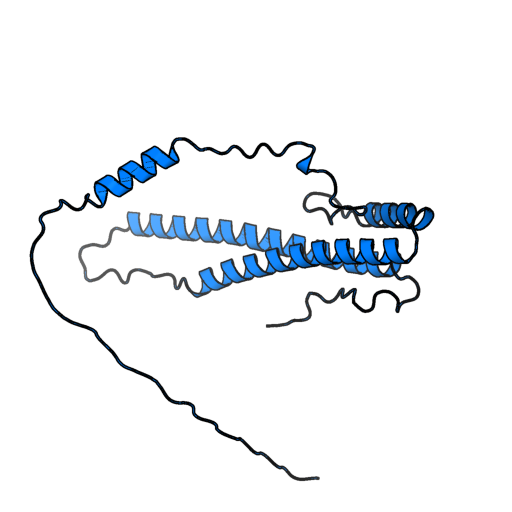53 15.345 1.00 90.75 182 ARG A N 1
ATOM 1430 C CA . ARG A 1 182 ? -3.777 -0.656 16.118 1.00 90.75 182 ARG A CA 1
ATOM 1431 C C . ARG A 1 182 ? -4.105 -0.353 17.581 1.00 90.75 182 ARG A C 1
ATOM 1433 O O . ARG A 1 182 ? -5.115 -0.832 18.082 1.00 90.75 182 ARG A O 1
ATOM 1440 N N . SER A 1 183 ? -3.293 0.461 18.259 1.00 88.31 183 SER A N 1
ATOM 1441 C CA . SER A 1 183 ? -3.542 0.834 19.662 1.00 88.31 183 SER A CA 1
ATOM 1442 C C . SER A 1 183 ? -4.752 1.757 19.831 1.00 88.31 183 SER A C 1
ATOM 1444 O O . SER A 1 183 ? -5.327 1.826 20.914 1.00 88.31 183 SER A O 1
ATOM 1446 N N . THR A 1 184 ? -5.150 2.459 18.767 1.00 90.00 184 THR A N 1
ATOM 1447 C CA . THR A 1 184 ? -6.334 3.325 18.759 1.00 90.00 184 THR A CA 1
ATOM 1448 C C . THR A 1 184 ? -7.610 2.502 18.629 1.00 90.00 184 THR A C 1
ATOM 1450 O O . THR A 1 184 ? -8.581 2.759 19.340 1.00 90.00 184 THR A O 1
ATOM 1453 N N . PHE A 1 185 ? -7.608 1.501 17.750 1.00 89.19 185 PHE A N 1
ATOM 1454 C CA . PHE A 1 185 ? -8.762 0.632 17.545 1.00 89.19 185 PHE A CA 1
ATOM 1455 C C . PHE A 1 185 ? -8.920 -0.378 18.685 1.00 89.19 185 PHE A C 1
ATOM 1457 O O . PHE A 1 185 ? -10.036 -0.589 19.164 1.00 89.19 185 PHE A O 1
ATOM 1464 N N . ASP A 1 186 ? -7.817 -0.950 19.168 1.00 87.81 186 ASP A N 1
ATOM 1465 C CA . ASP A 1 186 ? -7.814 -1.965 20.221 1.00 87.81 186 ASP A CA 1
ATOM 1466 C C . ASP A 1 186 ? -6.832 -1.620 21.354 1.00 87.81 186 ASP A C 1
ATOM 1468 O O . ASP A 1 186 ? -5.737 -2.184 21.445 1.00 87.81 186 ASP A O 1
ATOM 1472 N N . PRO A 1 187 ? -7.210 -0.695 22.254 1.00 79.31 187 PRO A N 1
ATOM 1473 C CA . PRO A 1 187 ? -6.331 -0.241 23.330 1.00 79.31 187 PRO A CA 1
ATOM 1474 C C . PRO A 1 187 ? -6.053 -1.313 24.391 1.00 79.31 187 PRO A C 1
ATOM 1476 O O . PRO A 1 187 ? -5.078 -1.195 25.129 1.00 79.31 187 PRO A O 1
ATOM 1479 N N . LYS A 1 188 ? -6.913 -2.335 24.512 1.00 80.19 188 LYS A N 1
ATOM 1480 C CA . LYS A 1 188 ? -6.762 -3.406 25.512 1.00 80.19 188 LYS A CA 1
ATOM 1481 C C . LYS A 1 188 ? -6.070 -4.651 24.954 1.00 80.19 188 LYS A C 1
ATOM 1483 O O . LYS A 1 188 ? -5.606 -5.462 25.751 1.00 80.19 188 LYS A O 1
ATOM 1488 N N . GLY A 1 189 ? -5.966 -4.768 23.630 1.00 71.06 189 GLY A N 1
ATOM 1489 C CA . GLY A 1 189 ? -5.487 -5.965 22.952 1.00 71.06 189 GLY A CA 1
ATOM 1490 C C . GLY A 1 189 ? -6.512 -7.102 23.024 1.00 71.06 189 GLY A C 1
ATOM 1491 O O . GLY A 1 189 ? -7.092 -7.371 24.076 1.00 71.06 189 GLY A O 1
ATOM 1492 N N . GLY A 1 190 ? -6.731 -7.786 21.904 1.00 71.81 190 GLY A N 1
ATOM 1493 C CA . GLY A 1 190 ? -7.560 -8.994 21.818 1.00 71.81 190 GLY A CA 1
ATOM 1494 C C . GLY A 1 1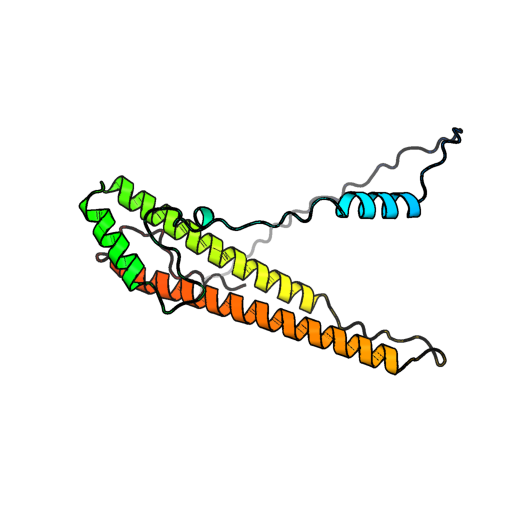90 ? -8.923 -8.810 21.149 1.00 71.81 190 GLY A C 1
ATOM 1495 O O . GLY A 1 190 ? -9.701 -9.758 21.092 1.00 71.81 190 GLY A O 1
ATOM 1496 N N . ARG A 1 191 ? -9.263 -7.608 20.661 1.00 78.31 191 ARG A N 1
ATOM 1497 C CA . ARG A 1 191 ? -10.485 -7.410 19.859 1.00 78.31 191 ARG A CA 1
ATOM 1498 C C . ARG A 1 191 ? -10.239 -7.680 18.383 1.00 78.31 191 ARG A C 1
ATOM 1500 O O . ARG A 1 191 ? -11.087 -8.277 17.727 1.00 78.31 191 ARG A O 1
ATOM 1507 N N . TYR A 1 192 ? -9.100 -7.230 17.870 1.00 83.00 192 TYR A N 1
ATOM 1508 C CA . TYR A 1 192 ? -8.775 -7.366 16.457 1.00 83.00 192 TYR A CA 1
ATOM 1509 C C . TYR A 1 192 ? -7.544 -8.253 16.275 1.00 83.00 192 TYR A C 1
ATOM 1511 O O . TYR A 1 192 ? -6.498 -7.808 15.811 1.00 83.00 192 TYR A O 1
ATOM 1519 N N . ASP A 1 193 ? -7.668 -9.529 16.643 1.00 83.44 193 ASP A N 1
ATOM 1520 C CA . ASP A 1 193 ? -6.600 -10.525 16.455 1.00 83.44 193 ASP A CA 1
ATOM 1521 C C . ASP A 1 193 ? -6.239 -10.715 14.973 1.00 83.44 193 ASP A C 1
ATOM 1523 O O . ASP A 1 193 ? -5.097 -11.022 14.632 1.00 83.44 193 ASP A O 1
ATOM 1527 N N . TRP A 1 194 ? -7.205 -10.464 14.087 1.00 85.00 194 TRP A N 1
ATOM 1528 C CA . TRP A 1 194 ? -7.031 -10.436 12.637 1.00 85.00 194 TRP A CA 1
ATOM 1529 C C . TRP A 1 194 ? -6.293 -9.184 12.133 1.00 85.00 194 TRP A C 1
ATOM 1531 O O . TRP A 1 194 ? -5.808 -9.185 11.003 1.00 85.00 194 TRP A O 1
ATOM 1541 N N . PHE A 1 195 ? -6.168 -8.126 12.947 1.00 84.25 195 PHE A N 1
ATOM 1542 C CA . PHE A 1 195 ? -5.503 -6.875 12.575 1.00 84.25 195 PHE A CA 1
ATOM 1543 C C . PHE A 1 195 ? -3.990 -7.075 12.591 1.00 84.25 195 PHE A C 1
ATOM 1545 O O . PHE A 1 195 ? -3.267 -6.763 13.549 1.00 84.25 195 PHE A O 1
ATOM 1552 N N . ASN A 1 196 ? -3.500 -7.650 11.501 1.00 81.31 196 ASN A N 1
ATOM 1553 C CA . ASN A 1 196 ? -2.107 -7.986 11.350 1.00 81.31 196 ASN A CA 1
ATOM 1554 C C . ASN A 1 196 ? -1.316 -6.774 10.843 1.00 81.31 196 ASN A C 1
ATOM 1556 O O . ASN A 1 196 ? -1.464 -6.323 9.708 1.00 81.31 196 ASN A O 1
ATOM 1560 N N . THR A 1 197 ? -0.425 -6.260 11.684 1.00 80.19 197 THR A N 1
ATOM 1561 C CA . THR A 1 197 ? 0.486 -5.161 11.331 1.00 80.19 197 THR A CA 1
ATOM 1562 C C . THR A 1 197 ? 1.824 -5.646 10.765 1.00 80.19 197 THR A C 1
ATOM 1564 O O . THR A 1 197 ? 2.667 -4.837 10.376 1.00 80.19 197 THR A O 1
ATOM 1567 N N . SER A 1 198 ? 2.039 -6.964 10.715 1.00 78.25 198 SER A N 1
ATOM 1568 C CA . SER A 1 198 ? 3.260 -7.622 10.236 1.00 78.25 198 SER A CA 1
ATOM 1569 C C . SER A 1 198 ? 3.170 -8.044 8.764 1.00 78.25 198 SER A C 1
ATOM 1571 O O . SER A 1 198 ? 3.659 -9.103 8.378 1.00 78.25 198 SER A O 1
ATOM 1573 N N . LEU A 1 199 ? 2.603 -7.182 7.913 1.00 75.75 199 LEU A N 1
ATOM 1574 C CA . LEU A 1 199 ? 2.475 -7.426 6.466 1.00 75.75 199 LEU A CA 1
ATOM 1575 C C . LEU A 1 199 ? 3.827 -7.731 5.775 1.00 75.75 199 LEU A C 1
ATOM 1577 O O . LEU A 1 199 ? 3.863 -8.376 4.733 1.00 75.75 199 LEU A O 1
ATOM 1581 N N . TYR A 1 200 ? 4.946 -7.339 6.397 1.00 63.16 200 TYR A N 1
ATOM 1582 C CA . TYR A 1 200 ? 6.314 -7.586 5.930 1.00 63.16 200 TYR A CA 1
ATOM 1583 C C . TYR A 1 200 ? 6.892 -8.982 6.226 1.00 63.16 200 TYR A C 1
ATOM 1585 O O . TYR A 1 200 ? 7.940 -9.315 5.676 1.00 63.16 200 TYR A O 1
ATOM 1593 N N . GLN A 1 201 ? 6.298 -9.790 7.113 1.00 57.41 201 GLN A N 1
ATOM 1594 C CA . GLN A 1 201 ? 6.969 -11.009 7.602 1.00 57.41 201 GLN A CA 1
ATOM 1595 C C . GLN A 1 201 ? 6.836 -12.241 6.699 1.00 57.41 201 GLN A C 1
ATOM 1597 O O . GLN A 1 201 ? 7.519 -13.236 6.942 1.00 57.41 201 GLN A O 1
ATOM 1602 N N . GLN A 1 202 ? 6.055 -12.182 5.620 1.00 49.84 202 GLN A N 1
ATOM 1603 C CA . GLN A 1 202 ? 6.109 -13.212 4.581 1.00 49.84 202 GLN A CA 1
ATOM 1604 C C . GLN A 1 202 ? 7.337 -12.966 3.695 1.00 49.84 202 GLN A C 1
ATOM 1606 O O . GLN A 1 202 ? 7.244 -12.401 2.608 1.00 49.84 202 GLN A O 1
ATOM 1611 N N . ARG A 1 203 ? 8.516 -13.333 4.215 1.00 42.22 203 ARG A N 1
ATOM 1612 C CA . ARG A 1 203 ? 9.743 -13.431 3.421 1.00 42.22 203 ARG A CA 1
ATOM 1613 C C . ARG A 1 203 ? 9.541 -14.490 2.334 1.00 42.22 203 ARG A C 1
ATOM 1615 O O . ARG A 1 203 ? 9.167 -15.616 2.657 1.00 42.22 203 ARG A O 1
ATOM 1622 N N . TYR A 1 204 ? 9.797 -14.093 1.090 1.00 42.03 204 TYR A N 1
ATOM 1623 C CA . TYR A 1 204 ? 10.116 -14.998 -0.013 1.00 42.03 204 TYR A CA 1
ATOM 1624 C C . TYR A 1 204 ? 11.508 -15.601 0.190 1.00 42.03 204 TYR A C 1
ATOM 1626 O O . TYR A 1 204 ? 12.378 -14.879 0.739 1.00 42.03 204 TYR A O 1
#